Protein AF-A0A8J4QSV9-F1 (afdb_monomer)

Foldseek 3Di:
DCDPPDPVPDDDDADQDCPPAAAFPDFAAADPVRWTWTWHADPDPFKIFTWTADRVVRYTGGPPGIDGPPPDHDDDDDDDCVPVPPPPPDPPPPPPPPPPPPPDDPVVNVVVVVVVVVVVVVVVVVVVVVVVVVVVVCVVPVVVVVVVVVVVVVVVVVVVVVVVVVVVVVVVVVVVVVVVVVVVVVVVVVVVVVVVVVVVVVVVVVVVVVCVVVVVVVVVCVVVVVVVVVVVVVVVVVVVVVVVVVVVVPPDDDDDDDDDDD

Radius of gyration: 66.24 Å; Cα contacts (8 Å, |Δi|>4): 131; chains: 1; bounding box: 115×75×194 Å

Solvent-accessible surface area (backbone atoms only — not comparable to full-atom values): 15691 Å² total; per-residue (Å²): 96,80,45,90,94,45,72,90,39,58,59,91,86,80,72,85,67,51,78,63,68,62,48,46,76,44,84,64,48,78,44,96,88,72,31,33,35,29,36,24,54,42,100,60,92,68,37,24,30,43,25,42,33,33,74,87,76,58,44,67,42,79,71,87,47,72,48,48,73,86,66,82,80,76,77,88,88,71,88,72,67,87,73,68,82,59,78,80,70,72,81,68,76,79,70,79,76,70,84,72,79,81,82,78,69,58,74,66,56,54,50,52,52,52,51,53,49,50,54,54,52,50,53,50,51,53,51,51,52,51,50,53,50,51,50,52,55,47,52,70,51,48,54,60,50,53,52,50,51,53,52,52,52,52,52,50,51,55,52,50,52,51,50,51,53,53,49,52,52,52,51,53,51,50,54,52,50,54,50,50,52,52,51,50,55,53,48,55,53,49,50,54,50,47,55,52,50,53,54,52,51,50,53,49,52,53,50,49,62,63,43,46,65,54,51,53,51,53,59,66,45,48,65,55,54,52,52,50,50,52,49,49,52,52,50,51,51,49,54,51,50,55,54,48,52,64,50,65,77,68,73,82,76,88,82,87,88,89,87,90,87,136

Mean predicted aligned error: 22.3 Å

Organism: NCBI:txid60419

Secondary structure (DSSP, 8-state):
--STT-GGG--------SSTTS-EEEEEEE-TTSPEEEEEE-SSTTEEEEEEEETTTTEEEEEEEEEETT----------GGGS-S--------------------HHHHHHHHHHHHHHHHHHHHHHHHHHHHHHHHHHHHHHHHHHHHHHHHHHHHHHHHHHHHHHHHHHHHHHHHHHHHHHHHHHHHHHHHHHHHHHHHHHHHHHHHHHHHHHHHHHHHHHHHHHHHHHHHHHHHHHHHHHHHHHTS------------

pLDDT: mean 75.82, std 15.99, range [36.0, 94.88]

Sequence (262 aa):
MKEYGVVDSWTKQFTVDLNRGGEIIRVLGLQKNGNILVEALLSGPSRCELSSYDPKSEQVKNLGICGSLYDFRVDNYMENLGLLDKPNETVSERRVSRKRKCRLTSDKEICQLQEAKHLLQEAKHLLQELQLTILHQQEAILLPLQEAILHTGRALQLQEAYLYELETILQQQTEKIATLISQVVIMETAESKLVFLTQRLKGQAEVETMLQPQTEKMTSLKPQLEKMDTTKSKLVSLIQQFRGQAGEVFSGVRDQSSTQVQ

Structure (mmCIF, N/CA/C/O backbone):
data_AF-A0A8J4QSV9-F1
#
_entry.id   AF-A0A8J4QSV9-F1
#
loop_
_atom_site.group_PDB
_atom_site.id
_atom_site.type_symbol
_atom_site.label_atom_id
_atom_site.label_alt_id
_atom_site.label_comp_id
_atom_site.label_asym_id
_atom_site.label_entity_id
_atom_site.label_seq_id
_atom_site.pdbx_PDB_ins_code
_atom_site.Cartn_x
_atom_site.Cartn_y
_atom_site.Cartn_z
_atom_site.occupancy
_atom_site.B_iso_or_equiv
_atom_site.auth_seq_id
_atom_site.auth_comp_id
_atom_site.auth_asym_id
_atom_site.auth_atom_id
_atom_site.pdbx_PDB_model_num
ATOM 1 N N . MET A 1 1 ? -39.490 -0.620 8.657 1.00 79.38 1 MET A N 1
ATOM 2 C CA . MET A 1 1 ? -40.676 -1.489 8.557 1.00 79.38 1 MET A CA 1
ATOM 3 C C . MET A 1 1 ? -41.903 -0.638 8.822 1.00 79.38 1 MET A C 1
ATOM 5 O O . MET A 1 1 ? -41.937 0.006 9.864 1.00 79.38 1 MET A O 1
ATOM 9 N N . LYS A 1 2 ? -42.839 -0.561 7.873 1.00 81.19 2 LYS A N 1
ATOM 10 C CA . LYS A 1 2 ? -44.122 0.134 8.083 1.00 81.19 2 LYS A CA 1
ATOM 11 C C . LYS A 1 2 ? -45.198 -0.802 8.635 1.00 81.19 2 LYS A C 1
ATOM 13 O O . LYS A 1 2 ? -46.041 -0.349 9.396 1.00 81.19 2 LYS A O 1
ATOM 18 N N . GLU A 1 3 ? -45.124 -2.089 8.300 1.00 86.25 3 GLU A N 1
ATOM 19 C CA . GLU A 1 3 ? -46.040 -3.124 8.774 1.00 86.25 3 GLU A CA 1
ATOM 20 C C . GLU A 1 3 ? -45.254 -4.322 9.309 1.00 86.25 3 GLU A C 1
ATOM 22 O O . GLU A 1 3 ? -44.307 -4.797 8.677 1.00 86.25 3 GLU A O 1
ATOM 27 N N . TYR A 1 4 ? -45.627 -4.795 10.498 1.00 80.81 4 TYR A N 1
ATOM 28 C CA . TYR A 1 4 ? -44.943 -5.912 11.139 1.00 80.81 4 TYR A CA 1
ATOM 29 C C . TYR A 1 4 ? -45.148 -7.220 10.355 1.00 80.81 4 TYR A C 1
ATOM 31 O O . TYR A 1 4 ? -46.242 -7.508 9.894 1.00 80.81 4 TYR A O 1
ATOM 39 N N . GLY A 1 5 ? -44.090 -8.011 10.175 1.00 84.06 5 GLY A N 1
ATOM 40 C CA . GLY A 1 5 ? -44.078 -9.252 9.390 1.00 84.06 5 GLY A CA 1
ATOM 41 C C . GLY A 1 5 ? -44.046 -9.119 7.857 1.00 84.06 5 GLY A C 1
ATOM 42 O O . GLY A 1 5 ? -43.718 -10.100 7.198 1.00 84.06 5 GLY A O 1
ATOM 43 N N . VAL A 1 6 ? -44.320 -7.947 7.268 1.00 90.50 6 VAL A N 1
ATOM 44 C CA . VAL A 1 6 ? -44.425 -7.801 5.800 1.00 90.50 6 VAL A CA 1
ATOM 45 C C . VAL A 1 6 ? -43.124 -7.266 5.202 1.00 90.50 6 VAL A C 1
ATOM 47 O O . VAL A 1 6 ? -42.790 -6.096 5.407 1.00 90.50 6 VAL A O 1
ATOM 50 N N . VAL A 1 7 ? -42.397 -8.108 4.457 1.00 87.62 7 VAL A N 1
ATOM 51 C CA . VAL A 1 7 ? -41.086 -7.789 3.845 1.00 87.62 7 VAL A CA 1
ATOM 52 C C . VAL A 1 7 ? -41.171 -6.582 2.908 1.00 87.62 7 VAL A C 1
ATOM 54 O O . VAL A 1 7 ? -40.343 -5.679 2.995 1.00 87.62 7 VAL A O 1
ATOM 57 N N . ASP A 1 8 ? -42.224 -6.494 2.098 1.00 92.75 8 ASP A N 1
ATOM 58 C CA . ASP A 1 8 ? -42.413 -5.398 1.136 1.00 92.75 8 ASP A CA 1
ATOM 59 C C . ASP A 1 8 ? -42.617 -4.027 1.809 1.00 92.75 8 ASP A C 1
ATOM 61 O O . ASP A 1 8 ? -42.452 -2.978 1.189 1.00 92.75 8 ASP A O 1
ATOM 65 N N . SER A 1 9 ? -42.928 -4.007 3.110 1.00 89.94 9 SER A N 1
ATOM 66 C CA . SER A 1 9 ? -43.069 -2.774 3.894 1.00 89.94 9 SER A CA 1
ATOM 67 C C . SER A 1 9 ? -41.730 -2.229 4.426 1.00 89.94 9 SER A C 1
ATOM 69 O O . SER A 1 9 ? -41.693 -1.230 5.164 1.00 89.94 9 SER A O 1
ATOM 71 N N . TRP A 1 10 ? -40.612 -2.902 4.137 1.00 90.81 10 TRP A N 1
ATOM 72 C CA . TRP A 1 10 ? -39.298 -2.544 4.657 1.00 90.81 10 TRP A CA 1
ATOM 73 C C . TRP A 1 10 ? -38.669 -1.459 3.790 1.00 90.81 10 TRP A C 1
ATOM 75 O O . TRP A 1 10 ? -38.231 -1.687 2.671 1.00 90.81 10 TRP A O 1
ATOM 85 N N . THR A 1 11 ? -38.584 -0.253 4.342 1.00 88.44 11 THR A N 1
ATOM 86 C CA . THR A 1 11 ? -37.916 0.880 3.701 1.00 88.44 11 THR A CA 1
ATOM 87 C C . THR A 1 11 ? -36.681 1.279 4.497 1.00 88.44 11 THR A C 1
ATOM 89 O O . THR A 1 11 ? -36.750 1.405 5.725 1.00 88.44 11 THR A O 1
ATOM 92 N N . LYS A 1 12 ? -35.564 1.525 3.805 1.00 87.31 12 LYS A N 1
ATOM 93 C CA . LYS A 1 12 ? -34.360 2.124 4.397 1.00 87.31 12 LYS A CA 1
ATOM 94 C C . LYS A 1 12 ? -34.702 3.518 4.943 1.00 87.31 12 LYS A C 1
ATOM 96 O O . LYS A 1 12 ? -35.293 4.316 4.226 1.00 87.31 12 LYS A O 1
ATOM 101 N N . GLN A 1 13 ? -34.350 3.791 6.201 1.00 81.19 13 GLN A N 1
ATOM 102 C CA . GLN A 1 13 ? -34.612 5.085 6.856 1.00 81.19 13 GLN A CA 1
ATOM 103 C C . GLN A 1 13 ? -33.368 5.979 6.886 1.00 81.19 13 GLN A C 1
ATOM 105 O O . GLN A 1 13 ? -33.444 7.154 6.552 1.00 81.19 13 GLN A O 1
ATOM 110 N N . PHE A 1 14 ? -32.213 5.424 7.253 1.00 80.69 14 PHE A N 1
ATOM 111 C CA . PHE A 1 14 ? -30.962 6.170 7.385 1.00 80.69 14 PHE A CA 1
ATOM 112 C C . PHE A 1 14 ? -29.752 5.273 7.102 1.00 80.69 14 PHE A C 1
ATOM 114 O O . PHE A 1 14 ? -29.858 4.044 7.077 1.00 80.69 14 PHE A O 1
ATOM 121 N N . THR A 1 15 ? -28.607 5.910 6.866 1.00 83.88 15 THR A N 1
ATOM 122 C CA . THR A 1 15 ? -27.282 5.279 6.843 1.00 83.88 15 THR A CA 1
ATOM 123 C C . THR A 1 15 ? -26.514 5.842 8.031 1.00 83.88 15 THR A C 1
ATOM 125 O O . THR A 1 15 ? -26.570 7.045 8.254 1.00 83.88 15 THR A O 1
ATOM 128 N N . VAL A 1 16 ? -25.838 4.989 8.795 1.00 79.44 16 VAL A N 1
ATOM 129 C CA . VAL A 1 16 ? -25.001 5.421 9.921 1.00 79.44 16 VAL A CA 1
ATOM 130 C C . VAL A 1 16 ? -23.555 5.392 9.456 1.00 79.44 16 VAL A C 1
ATOM 132 O O . VAL A 1 16 ? -23.076 4.331 9.056 1.00 79.44 16 VAL A O 1
ATOM 135 N N . ASP A 1 17 ? -22.886 6.540 9.478 1.00 77.81 17 ASP A N 1
ATOM 136 C CA . ASP A 1 17 ? -21.445 6.610 9.244 1.00 77.81 17 ASP A CA 1
ATOM 137 C C . ASP A 1 17 ? -20.716 6.365 10.569 1.00 77.81 17 ASP A C 1
ATOM 139 O O . ASP A 1 17 ? -20.872 7.126 11.520 1.00 77.81 17 ASP A O 1
ATOM 143 N N . LEU A 1 18 ? -19.958 5.272 10.640 1.00 76.62 18 LEU A N 1
ATOM 144 C CA . LEU A 1 18 ? -19.219 4.880 11.842 1.00 76.62 18 LEU A CA 1
ATOM 145 C C . LEU A 1 18 ? -17.850 5.572 11.943 1.00 76.62 18 LEU A C 1
ATOM 147 O O . LEU A 1 18 ? -17.258 5.613 13.017 1.00 76.62 18 LEU A O 1
ATOM 151 N N . ASN A 1 19 ? -17.349 6.129 10.836 1.00 72.06 19 ASN A N 1
ATOM 152 C CA . ASN A 1 19 ? -16.022 6.741 10.761 1.00 72.06 19 ASN A CA 1
ATOM 153 C C . ASN A 1 19 ? -16.069 8.259 10.978 1.00 72.06 19 ASN A C 1
ATOM 155 O O . ASN A 1 19 ? -15.063 8.875 11.336 1.00 72.06 19 ASN A O 1
ATOM 159 N N . ARG A 1 20 ? -17.228 8.882 10.749 1.00 60.22 20 ARG A N 1
ATOM 160 C CA . ARG A 1 20 ? -17.424 10.332 10.828 1.00 60.22 20 ARG A CA 1
ATOM 161 C C . ARG A 1 20 ? -18.075 10.704 12.161 1.00 60.22 20 ARG A C 1
ATOM 163 O O . ARG A 1 20 ? -19.171 10.253 12.461 1.00 60.22 20 ARG A O 1
ATOM 170 N N . GLY A 1 21 ? -17.393 11.532 12.958 1.00 56.88 21 GLY A N 1
ATOM 171 C CA . GLY A 1 21 ? -17.887 11.987 14.270 1.00 56.88 21 GLY A CA 1
ATOM 172 C C . GLY A 1 21 ? -17.088 11.511 15.487 1.00 56.88 21 GLY A C 1
ATOM 173 O O . GLY A 1 21 ? -17.522 11.763 16.605 1.00 56.88 21 GLY A O 1
ATOM 174 N N . GLY A 1 22 ? -15.926 10.882 15.281 1.00 61.28 22 GLY A N 1
ATOM 175 C CA . GLY A 1 22 ? -15.051 10.441 16.369 1.00 61.28 22 GLY A CA 1
ATOM 176 C C . GLY A 1 22 ? -15.493 9.098 16.939 1.00 61.28 22 GLY A C 1
ATOM 177 O O . GLY A 1 22 ? -16.224 9.036 17.918 1.00 61.28 22 GLY A O 1
ATOM 178 N N . GLU A 1 23 ? -15.022 8.028 16.294 1.00 76.44 23 GLU A N 1
ATOM 179 C CA . GLU A 1 23 ? -14.841 6.712 16.916 1.00 76.44 23 GLU A CA 1
ATOM 180 C C . GLU A 1 23 ? -16.130 6.043 17.439 1.00 76.44 23 GLU A C 1
ATOM 182 O O . GLU A 1 23 ? -16.154 5.501 18.543 1.00 76.44 23 GLU A O 1
ATOM 187 N N . ILE A 1 24 ? -17.207 6.029 16.638 1.00 86.44 24 ILE A N 1
ATOM 188 C CA . ILE A 1 24 ? -18.375 5.180 16.930 1.00 86.44 24 ILE A CA 1
ATOM 189 C C . ILE A 1 24 ? -17.958 3.711 16.791 1.00 86.44 24 ILE A C 1
ATOM 191 O O . ILE A 1 24 ? -17.688 3.221 15.697 1.00 86.44 24 ILE A O 1
ATOM 195 N N . ILE A 1 25 ? -17.954 2.991 17.908 1.00 87.19 25 ILE A N 1
ATOM 196 C CA . ILE A 1 25 ? -17.563 1.582 17.999 1.00 87.19 25 ILE A CA 1
ATOM 197 C C . ILE A 1 25 ? -18.732 0.681 17.595 1.00 87.19 25 ILE A C 1
ATOM 199 O O . ILE A 1 25 ? -18.554 -0.312 16.887 1.00 87.19 25 ILE A O 1
ATOM 203 N N . ARG A 1 26 ? -19.946 1.002 18.067 1.00 87.44 26 ARG A N 1
ATOM 204 C CA . ARG A 1 26 ? -21.110 0.119 17.924 1.00 87.44 26 ARG A CA 1
ATOM 205 C C . ARG A 1 26 ? -22.443 0.860 18.011 1.00 87.44 26 ARG A C 1
ATOM 207 O O . ARG A 1 26 ? -22.611 1.791 18.791 1.00 87.44 26 ARG A O 1
ATOM 214 N N . VAL A 1 27 ? -23.434 0.363 17.264 1.00 89.56 27 VAL A N 1
ATOM 215 C CA . VAL A 1 27 ? -24.851 0.737 17.405 1.00 89.56 27 VAL A CA 1
ATOM 216 C C . VAL A 1 27 ? -25.533 -0.160 18.439 1.00 89.56 27 VAL A C 1
ATOM 218 O O . VAL A 1 27 ? -25.478 -1.387 18.340 1.00 89.56 27 VAL A O 1
ATOM 221 N N . LEU A 1 28 ? -26.197 0.452 19.418 1.00 89.81 28 LEU A N 1
ATOM 222 C CA . LEU A 1 28 ? -26.865 -0.242 20.523 1.00 89.81 28 LEU A CA 1
ATOM 223 C C . LEU A 1 28 ? -28.382 -0.315 20.347 1.00 89.81 28 LEU A C 1
ATOM 225 O O . LEU A 1 28 ? -29.000 -1.292 20.759 1.00 89.81 28 LEU A O 1
ATOM 229 N N . GLY A 1 29 ? -28.994 0.696 19.729 1.00 88.75 29 GLY A N 1
ATOM 230 C CA . GLY A 1 29 ? -30.437 0.705 19.515 1.00 88.75 29 GLY A CA 1
ATOM 231 C C . GLY A 1 29 ? -30.967 2.018 18.960 1.00 88.75 29 GLY A C 1
ATOM 232 O O . GLY A 1 29 ? -30.221 2.968 18.730 1.00 88.75 29 GLY A O 1
ATOM 233 N N . LEU A 1 30 ? -32.281 2.067 18.751 1.00 86.94 30 LEU A N 1
ATOM 234 C CA . LEU A 1 30 ? -32.993 3.257 18.296 1.00 86.94 30 LEU A CA 1
ATOM 235 C C . LEU A 1 30 ? -33.761 3.877 19.466 1.00 86.94 30 LEU A C 1
ATOM 237 O O . LEU A 1 30 ? -34.501 3.193 20.171 1.00 86.94 30 LEU A O 1
ATOM 241 N N . GLN A 1 31 ? -33.607 5.181 19.661 1.00 86.94 31 GLN A N 1
ATOM 242 C CA . GLN A 1 31 ? -34.338 5.937 20.670 1.00 86.94 31 GLN A CA 1
ATOM 243 C C . GLN A 1 31 ? -35.706 6.390 20.139 1.00 86.94 31 GLN A C 1
ATOM 245 O O . GLN A 1 31 ? -35.925 6.519 18.934 1.00 86.94 31 GLN A O 1
ATOM 250 N N . LYS A 1 32 ? -36.635 6.714 21.049 1.00 83.94 32 LYS A N 1
ATOM 251 C CA . LYS A 1 32 ? -37.997 7.173 20.701 1.00 83.94 32 LYS A CA 1
ATOM 252 C C . LYS A 1 32 ? -38.026 8.452 19.853 1.00 83.94 32 LYS A C 1
ATOM 254 O O . LYS A 1 32 ? -38.977 8.665 19.112 1.00 83.94 32 LYS A O 1
ATOM 259 N N . ASN A 1 33 ? -37.004 9.299 19.964 1.00 86.75 33 ASN A N 1
ATOM 260 C CA . ASN A 1 33 ? -36.859 10.530 19.180 1.00 86.75 33 ASN A CA 1
ATOM 261 C C . ASN A 1 33 ? -36.296 10.291 17.763 1.00 86.75 33 ASN A C 1
ATOM 263 O O . ASN A 1 33 ? -36.135 11.248 17.013 1.00 86.75 33 ASN A O 1
ATOM 267 N N . GLY A 1 34 ? -36.001 9.040 17.395 1.00 86.06 34 GLY A N 1
ATOM 268 C CA . GLY A 1 34 ? -35.403 8.680 16.109 1.00 86.06 34 GLY A CA 1
ATOM 269 C C . GLY A 1 34 ? -33.876 8.776 16.071 1.00 86.06 34 GLY A C 1
ATOM 270 O O . GLY A 1 34 ? -33.286 8.393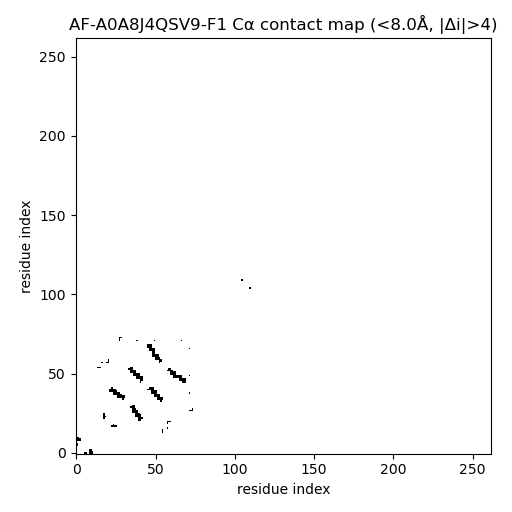 15.063 1.00 86.06 34 GLY A O 1
ATOM 271 N N . ASN A 1 35 ? -33.234 9.230 17.153 1.00 91.25 35 ASN A N 1
ATOM 272 C CA . ASN A 1 35 ? -31.780 9.192 17.279 1.00 91.25 35 ASN A CA 1
ATOM 273 C C . ASN A 1 35 ? -31.305 7.769 17.554 1.00 91.25 35 ASN A C 1
ATOM 275 O O . ASN A 1 35 ? -32.019 6.937 18.118 1.00 91.25 35 ASN A O 1
ATOM 279 N N . ILE A 1 36 ? -30.058 7.506 17.205 1.00 91.19 36 ILE A N 1
ATOM 280 C CA . ILE A 1 36 ? -29.434 6.202 17.362 1.00 91.19 36 ILE A CA 1
ATOM 281 C C . ILE A 1 36 ? -28.580 6.238 18.619 1.00 91.19 36 ILE A C 1
ATOM 283 O O . ILE A 1 36 ? -27.805 7.165 18.838 1.00 91.19 36 ILE A O 1
ATOM 287 N N . LEU A 1 37 ? -28.757 5.248 19.482 1.00 92.19 37 LEU A N 1
ATOM 288 C CA . LEU A 1 37 ? -27.919 5.062 20.653 1.00 92.19 37 LEU A CA 1
ATOM 289 C C . LEU A 1 37 ? -26.660 4.308 20.228 1.00 92.19 37 LEU A C 1
ATOM 291 O O . LEU A 1 37 ? -26.755 3.219 19.653 1.00 92.19 37 LEU A O 1
ATOM 295 N N . VAL A 1 38 ? -25.501 4.899 20.488 1.00 91.06 38 VAL A N 1
ATOM 296 C CA . VAL A 1 38 ? -24.203 4.390 20.052 1.00 91.06 38 VAL A CA 1
ATOM 297 C C . VAL A 1 38 ? -23.204 4.378 21.197 1.00 91.06 38 VAL A C 1
ATOM 299 O O . VAL A 1 38 ? -23.314 5.136 22.158 1.00 91.06 38 VAL A O 1
ATOM 302 N N . GLU A 1 39 ? -22.225 3.503 21.069 1.00 91.56 39 GLU A N 1
ATOM 303 C CA . GLU A 1 39 ? -21.018 3.485 21.879 1.00 91.56 39 GLU A CA 1
ATOM 304 C C . GLU A 1 39 ? -19.916 4.200 21.095 1.00 91.56 39 GLU A C 1
ATOM 306 O O . GLU A 1 39 ? -19.638 3.817 19.956 1.00 91.56 39 GLU A O 1
ATOM 311 N N . ALA A 1 40 ? -19.327 5.244 21.675 1.00 88.94 40 ALA A N 1
ATOM 312 C CA . ALA A 1 40 ? -18.262 6.038 21.065 1.00 88.94 40 ALA A CA 1
ATOM 313 C C . ALA A 1 40 ? -17.001 6.002 21.936 1.00 88.94 40 ALA A C 1
ATOM 315 O O . ALA A 1 40 ? -17.099 5.921 23.161 1.00 88.94 40 ALA A O 1
ATOM 316 N N . LEU A 1 41 ? -15.819 6.024 21.327 1.00 86.06 41 LEU A N 1
ATOM 317 C CA . LEU A 1 41 ? -14.553 6.025 22.057 1.00 86.06 41 LEU A CA 1
ATOM 318 C C . LEU A 1 41 ? -14.312 7.408 22.690 1.00 86.06 41 LEU A C 1
ATOM 320 O O . LEU A 1 41 ? -14.594 8.446 22.095 1.00 86.06 41 LEU A O 1
ATOM 324 N N . LEU A 1 42 ? -13.788 7.416 23.915 1.00 79.06 42 LEU A N 1
ATOM 325 C CA . LEU A 1 42 ? -13.174 8.605 24.507 1.00 79.06 42 LEU A CA 1
ATOM 326 C C . LEU A 1 42 ? -11.681 8.606 24.195 1.00 79.06 42 LEU A C 1
ATOM 328 O O . LEU A 1 42 ? -11.068 7.544 24.160 1.00 79.06 42 LEU A O 1
ATOM 332 N N . SER A 1 43 ? -11.063 9.790 24.145 1.00 70.00 43 SER A N 1
ATOM 333 C CA . SER A 1 43 ? -9.605 9.939 24.073 1.00 70.00 43 SER A CA 1
ATOM 334 C C . SER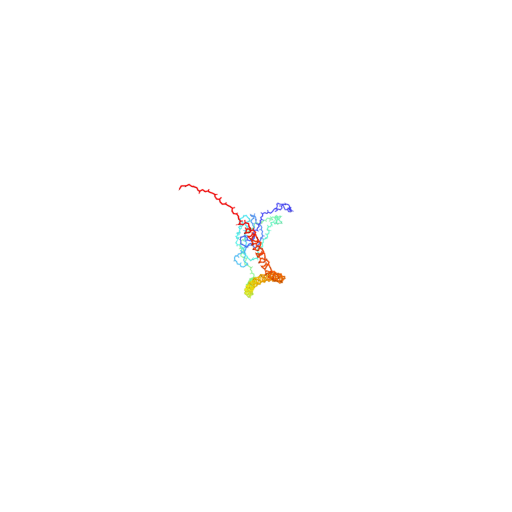 A 1 43 ? -8.886 9.066 25.118 1.00 70.00 43 SER A C 1
ATOM 336 O O . SER A 1 43 ? -8.835 9.405 26.303 1.00 70.00 43 SER A O 1
ATOM 338 N N . GLY A 1 44 ? -8.327 7.937 24.671 1.00 64.81 44 GLY A N 1
ATOM 339 C CA . GLY A 1 44 ? -7.579 6.982 25.489 1.00 64.81 44 GLY A CA 1
ATOM 340 C C . GLY A 1 44 ? -7.914 5.513 25.181 1.00 64.81 44 GLY A C 1
ATOM 341 O O . GLY A 1 44 ? -8.999 5.202 24.694 1.00 64.81 44 GLY A O 1
ATOM 342 N N . PRO A 1 45 ? -6.998 4.573 25.470 1.00 60.03 45 PRO A N 1
ATOM 343 C CA . PRO A 1 45 ? -7.244 3.158 25.229 1.00 60.03 45 PRO A CA 1
ATOM 344 C C . PRO A 1 45 ? -8.359 2.643 26.153 1.00 60.03 45 PRO A C 1
ATOM 346 O O . PRO A 1 45 ? -8.323 2.838 27.369 1.00 60.03 45 PRO A O 1
ATOM 349 N N . SER A 1 46 ? -9.345 1.966 25.562 1.00 69.75 46 SER A N 1
ATOM 350 C CA . SER A 1 46 ? -10.378 1.181 26.259 1.00 69.75 46 SER A CA 1
ATOM 351 C C . SER A 1 46 ? -11.441 1.955 27.048 1.00 69.75 46 SER A C 1
ATOM 353 O O . SER A 1 46 ? -12.163 1.346 27.843 1.00 69.75 46 SER A O 1
ATOM 355 N N . ARG A 1 47 ? -11.575 3.270 26.841 1.00 81.25 47 ARG A N 1
ATOM 356 C CA . ARG A 1 47 ? -12.669 4.065 27.421 1.00 81.25 47 ARG A CA 1
ATOM 357 C C . ARG A 1 47 ? -13.696 4.406 26.359 1.00 81.25 47 ARG A C 1
ATOM 359 O O . ARG A 1 47 ? -13.342 4.910 25.301 1.00 81.25 47 ARG A O 1
ATOM 366 N N . CYS A 1 48 ? -14.962 4.187 26.674 1.00 88.62 48 CYS A N 1
ATOM 367 C CA . CYS A 1 48 ? -16.068 4.552 25.804 1.00 88.62 48 CYS A CA 1
ATOM 368 C C . CYS A 1 48 ? -17.159 5.292 26.571 1.00 88.62 48 CYS A C 1
ATOM 370 O O . CYS A 1 48 ? -17.299 5.173 27.792 1.00 88.62 48 CYS A O 1
ATOM 372 N N . GLU A 1 49 ? -17.956 6.041 25.829 1.00 91.19 49 GLU A N 1
ATOM 373 C CA . GLU A 1 49 ? -19.158 6.709 26.294 1.00 91.19 49 GLU A CA 1
ATOM 374 C C . GLU A 1 49 ? -20.384 6.223 25.542 1.00 91.19 49 GLU A C 1
ATOM 376 O O . GLU A 1 49 ? -20.339 5.848 24.367 1.00 91.19 49 GLU A O 1
ATOM 381 N N . LEU A 1 50 ? -21.508 6.289 26.243 1.00 91.56 50 LEU A N 1
ATOM 382 C CA . LEU A 1 50 ? -22.813 6.186 25.636 1.00 91.56 50 LEU A CA 1
ATOM 383 C C . LEU A 1 50 ? -23.186 7.536 25.025 1.00 91.56 50 LEU A C 1
ATOM 385 O O . LEU A 1 50 ? -23.330 8.539 25.733 1.00 91.56 50 LEU A O 1
ATOM 389 N N . SER A 1 51 ? -23.413 7.532 23.718 1.00 90.75 51 SER A N 1
ATOM 390 C CA . SER A 1 51 ? -23.697 8.733 22.944 1.00 90.75 51 SER A CA 1
ATOM 391 C C . SER A 1 51 ? -24.954 8.579 22.096 1.00 90.75 51 SER A C 1
ATOM 393 O O . SER A 1 51 ? -25.373 7.489 21.710 1.00 90.75 51 SER A O 1
ATOM 395 N N . SER A 1 52 ? -25.601 9.707 21.825 1.00 91.50 52 SER A N 1
ATOM 396 C CA . SER A 1 52 ? -26.737 9.812 20.918 1.00 91.50 52 SER A CA 1
ATOM 397 C C . SER A 1 52 ? -26.253 10.352 19.579 1.00 91.50 52 SER A C 1
ATOM 399 O O . SER A 1 52 ? -25.812 11.495 19.508 1.00 91.50 52 SER A O 1
ATOM 401 N N . TYR A 1 53 ? -26.403 9.561 18.523 1.00 90.88 53 TYR A N 1
ATOM 402 C CA . TYR A 1 53 ? -26.133 9.951 17.144 1.00 90.88 53 TYR A CA 1
ATOM 403 C C . TYR A 1 53 ? -27.420 10.411 16.456 1.00 90.88 53 TYR A C 1
ATOM 405 O O . TYR A 1 53 ? -28.417 9.683 16.430 1.00 90.88 53 TYR A O 1
ATOM 413 N N . ASP A 1 54 ? -27.410 11.622 15.906 1.00 90.25 54 ASP A N 1
ATOM 414 C CA . ASP A 1 54 ? -28.492 12.118 15.055 1.00 90.25 54 ASP A CA 1
ATOM 415 C C . ASP A 1 54 ? -28.167 11.829 13.578 1.00 90.25 54 ASP A C 1
ATOM 417 O O . ASP A 1 54 ? -27.273 12.465 13.019 1.00 90.25 54 ASP A O 1
ATOM 421 N N . PRO A 1 55 ? -28.904 10.924 12.906 1.00 86.00 55 PRO A N 1
ATOM 422 C CA . PRO A 1 55 ? -28.636 10.573 11.513 1.00 86.00 55 PRO A CA 1
ATOM 423 C C . PRO A 1 55 ? -28.938 11.698 10.512 1.00 86.00 55 PRO A C 1
ATOM 425 O O . PRO A 1 55 ? -28.566 11.573 9.349 1.00 86.00 55 PRO A O 1
ATOM 428 N N . LYS A 1 56 ? -29.638 12.772 10.909 1.00 86.69 56 LYS A N 1
ATOM 429 C CA . LYS A 1 56 ? -29.922 13.917 10.025 1.00 86.69 56 LYS A CA 1
ATOM 430 C C . LYS A 1 56 ? -28.819 14.966 10.056 1.00 86.69 56 LYS A C 1
ATOM 432 O O . LYS A 1 56 ? -28.533 15.566 9.026 1.00 86.69 56 LYS A O 1
ATOM 437 N N . SER A 1 57 ? -28.258 15.226 11.236 1.00 87.38 57 SER A N 1
ATOM 438 C CA . SER A 1 57 ? -27.194 16.220 11.427 1.00 87.38 57 SER A CA 1
ATOM 439 C C . SER A 1 57 ? -25.793 15.611 11.502 1.00 87.38 57 SER A C 1
ATOM 441 O O . SER A 1 57 ? -24.814 16.356 11.514 1.00 87.38 57 SER A O 1
ATOM 443 N N . GLU A 1 58 ? -25.701 14.278 11.557 1.00 86.25 58 GLU A N 1
ATOM 444 C CA . GLU A 1 58 ? -24.470 13.499 11.745 1.00 86.25 58 GLU A CA 1
ATOM 445 C C . GLU A 1 58 ? -23.707 13.865 13.030 1.00 86.25 58 GLU A C 1
ATOM 447 O O . GLU A 1 58 ? -22.507 13.630 13.148 1.00 86.25 58 GLU A O 1
ATOM 452 N N . GLN A 1 59 ? -24.398 14.454 14.009 1.00 87.06 59 GLN A N 1
ATOM 453 C CA . GLN A 1 59 ? -23.801 14.867 15.274 1.00 87.06 59 GLN A CA 1
ATOM 454 C C . GLN A 1 59 ? -23.844 13.735 16.296 1.00 87.06 59 GLN A C 1
ATOM 456 O O . GLN A 1 59 ? -24.877 13.087 16.491 1.00 87.06 59 GLN A O 1
ATOM 461 N N . VAL A 1 60 ? -22.729 13.560 17.002 1.00 87.69 60 VAL A N 1
ATOM 462 C CA . VAL A 1 60 ? -22.614 12.674 18.162 1.00 87.69 60 VAL A CA 1
ATOM 463 C C . VAL A 1 60 ? -22.690 13.528 19.422 1.00 87.69 60 VAL A C 1
ATOM 465 O O . VAL A 1 60 ? -21.918 14.468 19.600 1.00 87.69 60 VAL A O 1
ATOM 468 N N . LYS A 1 61 ? -23.640 13.214 20.304 1.00 89.50 61 LYS A N 1
ATOM 469 C CA . LYS A 1 61 ? -23.818 13.898 21.587 1.00 89.50 61 LYS A CA 1
ATOM 470 C C . LYS A 1 61 ? -23.625 12.930 22.749 1.00 89.50 61 LYS A C 1
ATOM 472 O O . LYS A 1 61 ? -24.425 12.010 22.913 1.00 89.50 61 LYS A O 1
ATOM 477 N N . ASN A 1 62 ? -22.639 13.211 23.593 1.00 88.94 62 ASN A N 1
ATOM 478 C CA . ASN A 1 62 ? -22.381 12.490 24.838 1.00 88.94 62 ASN A CA 1
ATOM 479 C C . ASN A 1 62 ? -23.580 12.582 25.811 1.00 88.94 62 ASN A C 1
ATOM 481 O O . ASN A 1 62 ? -24.137 13.666 26.024 1.00 88.94 62 ASN A O 1
ATOM 485 N N . LEU A 1 63 ? -23.988 11.444 26.391 1.00 90.50 63 LEU A N 1
ATOM 486 C CA . LEU A 1 63 ? -25.091 11.339 27.364 1.00 90.50 63 LEU A CA 1
ATOM 487 C C . LEU A 1 63 ? -24.643 11.342 28.840 1.00 90.50 63 LEU A C 1
ATOM 489 O O . LEU A 1 63 ? -25.479 11.281 29.738 1.00 90.50 63 LEU A O 1
ATOM 493 N N . GLY A 1 64 ? -23.343 11.431 29.098 1.00 88.31 64 GLY A N 1
ATOM 494 C CA . GLY A 1 64 ? -22.710 11.502 30.415 1.00 88.31 64 GLY A CA 1
ATOM 495 C C . GLY A 1 64 ? -22.431 10.144 31.058 1.00 88.31 64 GLY A C 1
ATOM 496 O O . GLY A 1 64 ? -22.128 10.094 32.248 1.00 88.31 64 GLY A O 1
ATOM 497 N N . ILE A 1 65 ? -22.557 9.047 30.307 1.00 89.69 65 ILE A N 1
ATOM 498 C CA . ILE A 1 65 ? -22.372 7.685 30.818 1.00 89.69 65 ILE A CA 1
ATOM 499 C C . ILE A 1 65 ? -21.110 7.098 30.193 1.00 89.69 65 ILE A C 1
ATOM 501 O O . ILE A 1 65 ? -21.075 6.857 28.990 1.00 89.69 65 ILE A O 1
ATOM 505 N N . CYS A 1 66 ? -20.094 6.849 31.016 1.00 89.50 66 CYS A N 1
ATOM 506 C CA . CYS A 1 66 ? -18.824 6.261 30.594 1.00 89.50 66 CYS A CA 1
ATOM 507 C C . CYS A 1 66 ? -18.707 4.810 31.072 1.00 89.50 66 CYS A C 1
ATOM 509 O O . CYS A 1 66 ? -19.215 4.461 32.139 1.00 89.50 66 CYS A O 1
ATOM 511 N N . GLY A 1 67 ? -18.002 3.984 30.307 1.00 86.25 67 GLY A N 1
ATOM 512 C CA . GLY A 1 67 ? -17.765 2.575 30.603 1.00 86.25 67 GLY A CA 1
ATOM 513 C C . GLY A 1 67 ? -16.505 2.053 29.919 1.00 86.25 67 GLY A C 1
ATOM 514 O O . GLY A 1 67 ? -15.740 2.822 29.322 1.00 86.25 67 GLY A O 1
ATOM 515 N N . SER A 1 68 ? -16.285 0.746 30.028 1.00 85.25 68 SER A N 1
ATOM 516 C CA . SER A 1 68 ? -15.310 0.042 29.201 1.00 85.25 68 SER A CA 1
ATOM 517 C C . SER A 1 68 ? -15.975 -0.507 27.944 1.00 85.25 68 SER A C 1
ATOM 519 O O . SER A 1 68 ? -17.195 -0.680 27.891 1.00 85.25 68 SER A O 1
ATOM 521 N N . LEU A 1 69 ? -15.147 -0.757 26.928 1.00 82.00 69 LEU A N 1
ATOM 522 C CA . LEU A 1 69 ? -15.596 -1.275 25.638 1.00 82.00 69 LEU A CA 1
ATOM 523 C C . LEU A 1 69 ? -16.522 -2.483 25.827 1.00 82.00 69 LEU A C 1
ATOM 525 O O . LEU A 1 69 ? -16.154 -3.444 26.503 1.00 82.00 69 LEU A O 1
ATOM 529 N N . TYR A 1 70 ? -17.679 -2.451 25.171 1.00 82.62 70 TYR A N 1
ATOM 530 C CA . TYR A 1 70 ? -18.699 -3.501 25.149 1.00 82.62 70 TYR A CA 1
ATOM 531 C C . TYR A 1 70 ? -19.482 -3.725 26.458 1.00 82.62 70 TYR A C 1
ATOM 533 O O . TYR A 1 70 ? -20.279 -4.666 26.526 1.00 82.62 70 TYR A O 1
ATOM 541 N N . ASP A 1 71 ? -19.345 -2.860 27.469 1.00 84.38 71 ASP A N 1
ATOM 542 C CA . ASP A 1 71 ? -20.120 -2.973 28.717 1.00 84.38 71 ASP A CA 1
ATOM 543 C C . ASP A 1 71 ? -21.577 -2.514 28.569 1.00 84.38 71 ASP A C 1
ATOM 545 O O . ASP A 1 71 ? -22.453 -2.911 29.347 1.00 84.38 71 ASP A O 1
ATOM 549 N N . PHE A 1 72 ? -21.873 -1.681 27.568 1.00 87.38 72 PHE A N 1
ATOM 550 C CA . PHE A 1 72 ? -23.214 -1.141 27.385 1.00 87.38 72 PHE A CA 1
ATOM 551 C C . PHE A 1 72 ? -24.183 -2.198 26.846 1.00 87.38 72 PHE A C 1
ATOM 553 O O . PHE A 1 72 ? -24.070 -2.695 25.718 1.00 87.38 72 PHE A O 1
ATOM 560 N N . ARG A 1 73 ? -25.200 -2.502 27.657 1.00 84.38 73 ARG A N 1
ATOM 561 C CA . ARG A 1 73 ? -26.330 -3.358 27.292 1.00 84.38 73 ARG A CA 1
ATOM 562 C C . ARG A 1 73 ? -27.599 -2.528 27.227 1.00 84.38 73 ARG A C 1
ATOM 564 O O . ARG A 1 73 ? -27.897 -1.763 28.141 1.00 84.38 73 ARG A O 1
ATOM 571 N N . VAL A 1 74 ? -28.326 -2.681 26.129 1.00 83.12 74 VAL A N 1
ATOM 572 C CA . VAL A 1 74 ? -29.597 -2.003 25.890 1.00 83.12 74 VAL A CA 1
ATOM 573 C C . VAL A 1 74 ? -30.634 -3.078 25.649 1.00 83.12 74 VAL A C 1
ATOM 575 O O . VAL A 1 74 ? -30.549 -3.814 24.668 1.00 83.12 74 VAL A O 1
ATOM 578 N N . ASP A 1 75 ? -31.597 -3.151 26.557 1.00 79.81 75 ASP A N 1
ATOM 579 C CA . ASP A 1 75 ? -32.733 -4.052 26.454 1.00 79.81 75 ASP A CA 1
ATOM 580 C C . ASP A 1 75 ? -33.987 -3.258 26.095 1.00 79.81 75 ASP A C 1
ATOM 582 O O . ASP A 1 75 ? -34.213 -2.139 26.569 1.00 79.81 75 ASP A O 1
ATOM 586 N N . ASN A 1 76 ? -34.831 -3.854 25.258 1.00 72.88 76 ASN A N 1
ATOM 587 C CA . ASN A 1 76 ? -36.130 -3.283 24.943 1.00 72.88 76 ASN A CA 1
ATOM 588 C C . ASN A 1 76 ? -37.067 -3.522 26.130 1.00 72.88 76 ASN A C 1
ATOM 590 O O . ASN A 1 76 ? -37.535 -4.638 26.348 1.00 72.88 76 ASN A O 1
ATOM 594 N N . TYR A 1 77 ? -37.360 -2.469 26.892 1.00 67.81 77 TYR A N 1
ATOM 595 C CA . TYR A 1 77 ? -38.409 -2.527 27.901 1.00 67.81 77 TYR A CA 1
ATOM 596 C C . TYR A 1 77 ? -39.781 -2.508 27.218 1.00 67.81 77 TYR A C 1
ATOM 598 O O . TYR A 1 77 ? -40.187 -1.495 26.644 1.00 67.81 77 TYR A O 1
ATOM 606 N N . MET A 1 78 ? -40.489 -3.633 27.284 1.00 63.44 78 MET A N 1
ATOM 607 C CA . MET A 1 78 ? -41.891 -3.750 26.895 1.00 63.44 78 MET A CA 1
ATOM 608 C C . MET A 1 78 ? -42.702 -4.057 28.152 1.00 63.44 78 MET A C 1
ATOM 610 O O . MET A 1 78 ? -42.443 -5.050 28.833 1.00 63.44 78 MET A O 1
ATOM 614 N N . GLU A 1 79 ? -43.666 -3.198 28.482 1.00 59.81 79 GLU A N 1
ATOM 615 C CA . GLU A 1 79 ? -44.598 -3.460 29.579 1.00 59.81 79 GLU A CA 1
ATOM 616 C C . GLU A 1 79 ? -45.433 -4.701 29.240 1.00 59.81 79 GLU A C 1
ATOM 618 O O . GLU A 1 79 ? -46.293 -4.674 28.362 1.00 59.81 79 GLU A O 1
ATOM 623 N N . ASN A 1 80 ? -45.179 -5.810 29.933 1.00 60.75 80 ASN A N 1
ATOM 624 C CA . ASN A 1 80 ? -46.079 -6.955 29.909 1.00 60.75 80 ASN A CA 1
ATOM 625 C C . ASN A 1 80 ? -47.269 -6.647 30.828 1.00 60.75 80 ASN A C 1
ATOM 627 O O . ASN A 1 80 ? -47.140 -6.673 32.051 1.00 60.75 80 ASN A O 1
ATOM 631 N N . LEU A 1 81 ? -48.441 -6.401 30.237 1.00 59.03 81 LEU A N 1
ATOM 632 C CA . LEU A 1 81 ? -49.708 -6.136 30.940 1.00 59.03 81 LEU A CA 1
ATOM 633 C C . LEU A 1 81 ? -50.204 -7.312 31.816 1.00 59.03 81 LEU A C 1
ATOM 635 O O . LEU A 1 81 ? -51.172 -7.160 32.553 1.00 59.03 81 LEU A O 1
ATOM 639 N N . GLY A 1 82 ? -49.535 -8.470 31.805 1.00 57.88 82 GLY A N 1
ATOM 640 C CA . GLY A 1 82 ? -49.967 -9.696 32.495 1.00 57.88 82 GLY A CA 1
ATOM 641 C C . GLY A 1 82 ? -49.977 -9.658 34.032 1.00 57.88 82 GLY A C 1
ATOM 642 O O . GLY A 1 82 ? -50.341 -10.653 34.654 1.00 57.88 82 GLY A O 1
ATOM 643 N N . LEU A 1 83 ? -49.582 -8.547 34.663 1.00 54.41 83 LEU A N 1
ATOM 644 C CA . LEU A 1 83 ? -49.678 -8.354 36.119 1.00 54.41 83 LEU A CA 1
ATOM 645 C C . LEU A 1 83 ? -50.690 -7.276 36.545 1.00 54.41 83 LEU A C 1
ATOM 647 O O . LEU A 1 83 ? -50.850 -7.064 37.745 1.00 54.41 83 LEU A O 1
ATOM 651 N N . LEU A 1 84 ? -51.389 -6.625 35.607 1.00 56.72 84 LEU A N 1
ATOM 652 C CA . LEU A 1 84 ? -52.389 -5.593 35.921 1.00 56.72 84 LEU A CA 1
ATOM 653 C C . LEU A 1 84 ? -53.811 -6.146 36.120 1.00 56.72 84 LEU A C 1
ATOM 655 O O . LEU A 1 84 ? -54.635 -5.466 36.722 1.00 56.72 84 LEU A O 1
ATOM 659 N N . ASP A 1 85 ? -54.083 -7.386 35.699 1.00 54.69 85 ASP A N 1
ATOM 660 C CA . ASP A 1 85 ? -55.406 -8.027 35.826 1.00 54.69 85 ASP A CA 1
ATOM 661 C C . ASP A 1 85 ? -55.692 -8.613 37.218 1.00 54.69 85 ASP A C 1
ATOM 663 O O . ASP A 1 85 ? -56.737 -9.227 37.445 1.00 54.69 85 ASP A O 1
ATOM 667 N N . LYS A 1 86 ? -54.795 -8.421 38.193 1.00 59.28 86 LYS A N 1
ATOM 668 C CA . LYS A 1 86 ? -55.166 -8.660 39.588 1.00 59.28 86 LYS A CA 1
ATOM 669 C C . LYS A 1 86 ? -55.962 -7.447 40.063 1.00 59.28 86 LYS A C 1
ATOM 671 O O . LYS A 1 86 ? -55.390 -6.356 40.095 1.00 59.28 86 LYS A O 1
ATOM 676 N N . PRO A 1 87 ? -57.242 -7.595 40.459 1.00 48.81 87 PRO A N 1
ATOM 677 C CA . PRO A 1 87 ? -57.915 -6.511 41.150 1.00 48.81 87 PRO A CA 1
ATOM 678 C C . PRO A 1 87 ? -57.044 -6.143 42.349 1.00 48.81 87 PRO A C 1
ATOM 680 O O . PRO A 1 87 ? -56.618 -7.023 43.100 1.00 48.81 87 PRO A O 1
ATOM 683 N N . ASN A 1 88 ? -56.738 -4.852 42.491 1.00 54.34 88 ASN A N 1
ATOM 684 C CA . ASN A 1 88 ? -56.189 -4.307 43.723 1.00 54.34 88 ASN A CA 1
ATOM 685 C C . ASN A 1 88 ? -57.221 -4.584 44.815 1.00 54.34 88 ASN A C 1
ATOM 687 O O . ASN A 1 88 ? -58.121 -3.780 45.058 1.00 54.34 88 ASN A O 1
ATOM 691 N N . GLU A 1 89 ? -57.119 -5.761 45.424 1.00 45.47 89 GLU A N 1
ATOM 692 C CA . GLU A 1 89 ? -57.809 -6.097 46.647 1.00 45.47 89 GLU A CA 1
ATOM 693 C C . GLU A 1 89 ? -57.427 -4.993 47.623 1.00 45.47 89 GLU A C 1
ATO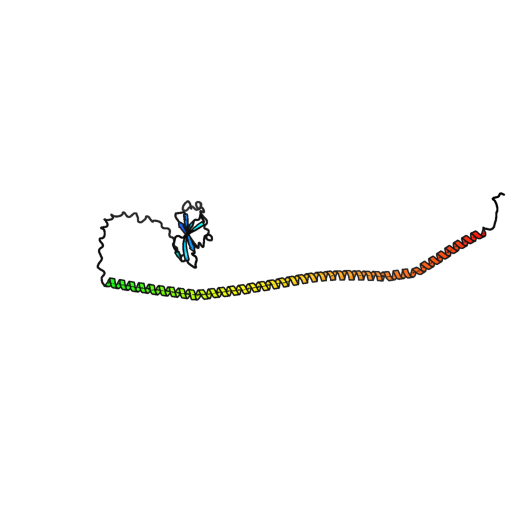M 695 O O . GLU A 1 89 ? -56.244 -4.750 47.873 1.00 45.47 89 GLU A O 1
ATOM 700 N N . THR A 1 90 ? -58.452 -4.223 47.986 1.00 45.00 90 THR A N 1
ATOM 701 C CA . THR A 1 90 ? -58.428 -2.995 48.774 1.00 45.00 90 THR A CA 1
ATOM 702 C C . THR A 1 90 ? -57.102 -2.776 49.480 1.00 45.00 90 THR A C 1
ATOM 704 O O . THR A 1 90 ? -56.781 -3.481 50.438 1.00 45.00 90 THR A O 1
ATOM 707 N N . VAL A 1 91 ? -56.355 -1.764 49.026 1.00 42.75 91 VAL A N 1
ATOM 708 C CA . VAL A 1 91 ? -55.296 -1.150 49.822 1.00 42.75 91 VAL A CA 1
ATOM 709 C C . VAL A 1 91 ? -55.966 -0.688 51.111 1.00 42.75 91 VAL A C 1
ATOM 711 O O . VAL A 1 91 ? -56.518 0.408 51.182 1.00 42.75 91 VAL A O 1
ATOM 714 N N . SER A 1 92 ? -55.966 -1.557 52.124 1.00 44.56 92 SER A N 1
ATOM 715 C CA . SER A 1 92 ? -56.252 -1.179 53.494 1.00 44.56 92 SER A CA 1
ATOM 716 C C . SER A 1 92 ? -55.316 -0.022 53.776 1.00 44.56 92 SER A C 1
ATOM 718 O O . SER A 1 92 ? -54.101 -0.181 53.596 1.00 44.56 92 SER A O 1
ATOM 720 N N . GLU A 1 93 ? -55.889 1.131 54.125 1.00 44.09 93 GLU A N 1
ATOM 721 C CA . GLU A 1 93 ? -55.169 2.336 54.504 1.00 44.09 93 GLU A CA 1
ATOM 722 C C . GLU A 1 93 ? -53.870 1.943 55.195 1.00 44.09 93 GLU A C 1
ATOM 724 O O . GLU A 1 93 ? -53.871 1.336 56.274 1.00 44.09 93 GLU A O 1
ATOM 729 N N . ARG A 1 94 ? -52.745 2.241 54.535 1.00 36.41 94 ARG A N 1
ATOM 730 C CA . ARG A 1 94 ? -51.442 2.185 55.178 1.00 36.41 94 ARG A CA 1
ATOM 731 C C . ARG A 1 94 ? -51.538 3.132 56.361 1.00 36.41 94 ARG A C 1
ATOM 733 O O . ARG A 1 94 ? -51.326 4.334 56.224 1.00 36.41 94 ARG A O 1
ATOM 740 N N . ARG A 1 95 ? -51.845 2.575 57.535 1.00 39.88 95 ARG A N 1
ATOM 741 C CA . ARG A 1 95 ? -51.516 3.184 58.812 1.00 39.88 95 ARG A CA 1
ATOM 742 C C . ARG A 1 95 ? -50.074 3.615 58.669 1.00 39.88 95 ARG A C 1
ATOM 744 O O . ARG A 1 95 ? -49.196 2.776 58.479 1.00 39.88 95 ARG A O 1
ATOM 751 N N . VAL A 1 96 ? -49.865 4.926 58.699 1.00 37.72 96 VAL A N 1
ATOM 752 C CA . VAL A 1 96 ? -48.548 5.532 58.785 1.00 37.72 96 VAL A CA 1
ATOM 753 C C . VAL A 1 96 ? -47.810 4.769 59.872 1.00 37.72 96 VAL A C 1
ATOM 755 O O . VAL A 1 96 ? -48.184 4.819 61.048 1.00 37.72 96 VAL A O 1
ATOM 758 N N . SER A 1 97 ? -46.814 3.991 59.455 1.00 46.72 97 SER A N 1
ATOM 759 C CA . SER A 1 97 ? -45.928 3.277 60.351 1.00 46.72 97 SER A CA 1
ATOM 760 C C . SER A 1 97 ? -45.237 4.337 61.192 1.00 46.72 97 SER A C 1
ATOM 762 O O . SER A 1 97 ? -44.232 4.917 60.783 1.00 46.72 97 SER A O 1
ATOM 764 N N . ARG A 1 98 ? -45.785 4.626 62.380 1.00 50.25 98 ARG A N 1
ATOM 765 C CA . ARG A 1 98 ? -45.008 5.244 63.452 1.00 50.25 98 ARG A CA 1
ATOM 766 C C . ARG A 1 98 ? -43.737 4.419 63.518 1.00 50.25 98 ARG A C 1
ATOM 768 O O . ARG A 1 98 ? -43.845 3.208 63.713 1.00 50.25 98 ARG A O 1
ATOM 775 N N . LYS A 1 99 ? -42.581 5.053 63.283 1.00 46.78 99 LYS A N 1
ATOM 776 C CA . LYS A 1 99 ? -41.251 4.450 63.412 1.00 46.78 99 LYS A CA 1
ATOM 777 C C . LYS A 1 99 ? -41.218 3.645 64.710 1.00 46.78 99 LYS A C 1
ATOM 779 O O . LYS A 1 99 ? -40.948 4.186 65.779 1.00 46.78 99 LYS A O 1
ATOM 784 N N . ARG A 1 100 ? -41.505 2.346 64.630 1.00 45.81 100 ARG A N 1
ATOM 785 C CA . ARG A 1 100 ? -41.125 1.410 65.670 1.00 45.81 100 ARG A CA 1
ATOM 786 C C . ARG A 1 100 ? -39.628 1.311 65.490 1.00 45.81 100 ARG A C 1
ATOM 788 O O . ARG A 1 100 ? -39.142 0.743 64.519 1.00 45.81 100 ARG A O 1
ATOM 795 N N . LYS A 1 101 ? -38.902 1.972 66.386 1.00 48.84 101 LYS A N 1
ATOM 796 C CA . LYS A 1 101 ? -37.501 1.669 66.626 1.00 48.84 101 LYS A CA 1
ATOM 797 C C . LYS A 1 101 ? -37.493 0.195 67.025 1.00 48.84 101 LYS A C 1
ATOM 799 O O . LYS A 1 101 ? -37.825 -0.114 68.165 1.00 48.84 101 LYS A O 1
ATOM 804 N N . CYS A 1 102 ? -37.245 -0.697 66.065 1.00 40.41 102 CYS A N 1
ATOM 805 C CA . CYS A 1 102 ? -36.979 -2.105 66.325 1.00 40.41 102 CYS A CA 1
ATOM 806 C C . CYS A 1 102 ? -35.746 -2.156 67.225 1.00 40.41 102 CYS A C 1
ATOM 808 O O . CYS A 1 102 ? -34.612 -2.136 66.764 1.00 40.41 102 CYS A O 1
ATOM 810 N N . ARG A 1 103 ? -35.971 -2.120 68.536 1.00 56.56 103 ARG A N 1
ATOM 811 C CA . ARG A 1 103 ? -35.060 -2.719 69.495 1.00 56.56 103 ARG A CA 1
ATOM 812 C C . ARG A 1 103 ? -35.465 -4.172 69.515 1.00 56.56 103 ARG A C 1
ATOM 814 O O . ARG A 1 103 ? -36.568 -4.436 69.969 1.00 56.56 103 ARG A O 1
ATOM 821 N N . LEU A 1 104 ? -34.640 -5.019 68.918 1.00 50.47 104 LEU A N 1
ATOM 822 C CA . LEU A 1 104 ? -34.491 -6.458 69.126 1.00 50.47 104 LEU A CA 1
ATOM 823 C C . LEU A 1 104 ? -33.671 -6.942 67.925 1.00 50.47 104 LEU A C 1
ATOM 825 O O . LEU A 1 104 ? -34.217 -7.322 66.898 1.00 50.47 104 LEU A O 1
ATOM 829 N N . THR A 1 105 ? -32.356 -6.840 68.040 1.00 49.78 105 THR A N 1
ATOM 830 C CA . THR A 1 105 ? -31.481 -7.850 67.453 1.00 49.78 105 THR A CA 1
ATOM 831 C C . THR A 1 105 ? -30.866 -8.530 68.655 1.00 49.78 105 THR A C 1
ATOM 833 O O . THR A 1 105 ? -30.357 -7.836 69.539 1.00 49.78 105 THR A O 1
ATOM 836 N N . SER A 1 106 ? -30.989 -9.848 68.757 1.00 61.03 106 SER A N 1
ATOM 837 C CA . SER A 1 106 ? -30.244 -10.571 69.790 1.00 61.03 106 SER A CA 1
ATOM 838 C C . SER A 1 106 ? -28.753 -10.257 69.618 1.00 61.03 106 SER A C 1
ATOM 840 O O . SER A 1 106 ? -28.307 -10.029 68.490 1.00 61.03 106 SER A O 1
ATOM 842 N N . ASP A 1 107 ? -27.961 -10.250 70.693 1.00 69.12 107 ASP A N 1
ATOM 843 C CA . ASP A 1 107 ? -26.512 -9.981 70.605 1.00 69.12 107 ASP A CA 1
ATOM 844 C C . ASP A 1 107 ? -25.818 -10.868 69.547 1.00 69.12 107 ASP A C 1
ATOM 846 O O . ASP A 1 107 ? -24.851 -10.468 68.902 1.00 69.12 107 ASP A O 1
ATOM 850 N N . LYS A 1 108 ? -26.396 -12.046 69.279 1.00 72.19 108 LYS A N 1
ATOM 851 C CA . LYS A 1 108 ? -25.966 -13.004 68.261 1.00 72.19 108 LYS A CA 1
ATOM 852 C C . LYS A 1 108 ? -26.097 -12.497 66.818 1.00 72.19 108 LYS A C 1
ATOM 854 O O . LYS A 1 108 ? -25.208 -12.746 66.012 1.00 72.19 108 LYS A O 1
ATOM 859 N N . GLU A 1 109 ? -27.160 -11.769 66.487 1.00 73.56 109 GLU A N 1
ATOM 860 C CA . GLU A 1 109 ? -27.364 -11.197 65.144 1.00 73.56 109 GLU A CA 1
ATOM 861 C C . GLU A 1 109 ? -26.436 -9.999 64.894 1.00 73.56 109 GLU A C 1
ATOM 863 O O . GLU A 1 109 ? -25.971 -9.794 63.774 1.00 73.56 109 GLU A O 1
ATOM 868 N N . ILE A 1 110 ? -26.114 -9.232 65.944 1.00 77.12 110 ILE A N 1
ATOM 869 C CA . ILE A 1 110 ? -25.134 -8.138 65.871 1.00 77.12 110 ILE A CA 1
ATOM 870 C C . ILE A 1 110 ? -23.731 -8.701 65.614 1.00 77.12 110 ILE A C 1
ATOM 872 O O . ILE A 1 110 ? -23.037 -8.200 64.726 1.00 77.12 110 ILE A O 1
ATOM 876 N N . CYS A 1 111 ? -23.345 -9.768 66.326 1.00 77.19 111 CYS A N 1
ATOM 877 C CA . CYS A 1 111 ? -22.081 -10.466 66.084 1.00 77.19 111 CYS A CA 1
ATOM 878 C C . CYS A 1 111 ? -21.979 -10.982 64.643 1.00 77.19 111 CYS A C 1
ATOM 880 O O . CYS A 1 111 ? -20.991 -10.695 63.970 1.00 77.19 111 CYS A O 1
ATOM 882 N N . GLN A 1 112 ? -23.015 -11.653 64.129 1.00 83.69 112 GLN A N 1
ATOM 883 C CA . GLN A 1 112 ? -23.018 -12.152 62.746 1.00 83.69 112 GLN A CA 1
ATOM 884 C C . GLN A 1 112 ? -22.907 -11.026 61.709 1.00 83.69 112 GLN A C 1
ATOM 886 O O . GLN A 1 112 ? -22.215 -11.166 60.702 1.00 83.69 112 GLN A O 1
ATOM 891 N N . LEU A 1 113 ? -23.547 -9.878 61.954 1.00 84.38 113 LEU A N 1
ATOM 892 C CA . LEU A 1 113 ? -23.447 -8.720 61.067 1.00 84.38 113 LEU A CA 1
ATOM 893 C C . LEU A 1 113 ? -22.034 -8.110 61.065 1.00 84.38 113 LEU A C 1
ATOM 895 O O . LEU A 1 113 ? -21.563 -7.650 60.024 1.00 84.38 113 LEU A O 1
ATOM 899 N N . GLN A 1 114 ? -21.360 -8.066 62.217 1.00 86.00 114 GLN A N 1
ATOM 900 C CA . GLN A 1 114 ? -19.977 -7.585 62.312 1.00 86.00 114 GLN A CA 1
ATOM 901 C C . GLN A 1 114 ? -18.998 -8.532 61.615 1.00 86.00 114 GLN A C 1
ATOM 903 O O . GLN A 1 114 ? -18.119 -8.068 60.891 1.00 86.00 114 GLN A O 1
ATOM 908 N N . GLU A 1 115 ? -19.201 -9.837 61.763 1.00 89.31 115 GLU A N 1
ATOM 909 C CA . GLU A 1 115 ? -18.401 -10.875 61.112 1.00 89.31 115 GLU A CA 1
ATOM 910 C C . GLU A 1 115 ? -18.563 -10.827 59.582 1.00 89.31 115 GLU A C 1
ATOM 912 O O . GLU A 1 115 ? -17.579 -10.765 58.845 1.00 89.31 115 GLU A O 1
ATOM 917 N N . ALA A 1 116 ? -19.800 -10.692 59.090 1.00 86.81 116 ALA A N 1
ATOM 918 C CA . ALA A 1 116 ? -20.076 -10.511 57.664 1.00 86.81 116 ALA A CA 1
ATOM 919 C C . ALA A 1 116 ? -19.451 -9.224 57.092 1.00 86.81 116 ALA A C 1
ATOM 921 O O . ALA A 1 116 ? -18.973 -9.213 55.957 1.00 86.81 116 ALA A O 1
ATOM 922 N N . LYS A 1 117 ? -19.417 -8.132 57.868 1.00 90.00 117 LYS A N 1
ATOM 923 C CA . LYS A 1 117 ? -18.738 -6.890 57.461 1.00 90.00 117 LYS A CA 1
ATOM 924 C C . LYS A 1 117 ? -17.227 -7.062 57.373 1.00 90.00 117 LYS A C 1
ATOM 926 O O . LYS A 1 117 ? -16.633 -6.526 56.441 1.00 90.00 117 LYS A O 1
ATOM 931 N N . HIS A 1 118 ? -16.623 -7.790 58.310 1.00 91.81 118 HIS A N 1
ATOM 932 C CA . HIS A 1 118 ? -15.193 -8.084 58.282 1.00 91.81 118 HIS A CA 1
ATOM 933 C C . HIS A 1 118 ? -14.827 -8.893 57.033 1.00 91.81 118 HIS A C 1
ATOM 935 O O . HIS A 1 118 ? -13.961 -8.476 56.270 1.00 91.81 118 HIS A O 1
ATOM 941 N N . LEU A 1 119 ? -15.566 -9.972 56.754 1.00 93.00 119 LEU A N 1
ATOM 942 C CA . LEU A 1 119 ? -15.355 -10.797 55.559 1.00 93.00 119 LEU A CA 1
ATOM 943 C C . LEU A 1 119 ? -15.548 -10.003 54.259 1.00 93.00 119 LEU A C 1
ATOM 945 O O . LEU A 1 119 ? -14.789 -10.170 53.308 1.00 93.00 119 LEU A O 1
ATOM 949 N N . LEU A 1 120 ? -16.529 -9.095 54.210 1.00 92.38 120 LEU A N 1
ATOM 950 C CA . LEU A 1 120 ? -16.726 -8.213 53.056 1.00 92.38 120 LEU A CA 1
ATOM 951 C C . LEU A 1 120 ? -15.545 -7.246 52.863 1.00 92.38 120 LEU A C 1
ATOM 953 O O . LEU A 1 120 ? -15.159 -6.959 51.731 1.00 92.38 120 LEU A O 1
ATOM 957 N N . GLN A 1 121 ? -14.992 -6.714 53.955 1.00 93.06 121 GLN A N 1
ATOM 958 C CA . GLN A 1 121 ? -13.832 -5.820 53.926 1.00 93.06 121 GLN A CA 1
ATOM 959 C C . GLN A 1 121 ? -12.583 -6.561 53.426 1.00 93.06 121 GLN A C 1
ATOM 961 O O . GLN A 1 121 ? -11.850 -6.043 52.586 1.00 93.06 121 GLN A O 1
ATOM 966 N N . GLU A 1 122 ? -12.383 -7.788 53.899 1.00 93.94 122 GLU A N 1
ATOM 967 C CA . GLU A 1 122 ? -11.278 -8.665 53.515 1.00 93.94 122 GLU A CA 1
ATOM 968 C C . GLU A 1 122 ? -11.376 -9.086 52.042 1.00 93.94 122 GLU A C 1
ATOM 970 O O . GLU A 1 122 ? -10.414 -8.947 51.290 1.00 93.94 122 GLU A O 1
ATOM 975 N N . ALA A 1 123 ? -12.572 -9.462 51.578 1.00 90.44 123 ALA A N 1
ATOM 976 C CA . ALA A 1 123 ? -12.820 -9.757 50.169 1.00 90.44 123 ALA A CA 1
ATOM 977 C C . ALA A 1 123 ? -12.537 -8.550 49.257 1.00 90.44 123 ALA A C 1
ATOM 979 O O . ALA A 1 123 ? -12.003 -8.715 48.162 1.00 90.44 123 ALA A O 1
ATOM 980 N N . LYS A 1 124 ? -12.852 -7.325 49.704 1.00 91.81 124 LYS A N 1
ATOM 981 C CA . LYS A 1 124 ? -12.506 -6.099 48.966 1.00 91.81 124 LYS A CA 1
ATOM 982 C C . LYS A 1 124 ? -10.999 -5.880 48.887 1.00 91.81 124 LYS A C 1
ATOM 984 O O . LYS A 1 124 ? -10.520 -5.520 47.817 1.00 91.81 124 LYS A O 1
ATOM 989 N N . HIS A 1 125 ? -10.273 -6.103 49.981 1.00 91.69 125 HIS A N 1
ATOM 990 C CA . HIS A 1 125 ? -8.815 -5.976 49.999 1.00 91.69 125 HIS A CA 1
ATOM 991 C C . HIS A 1 125 ? -8.163 -6.966 49.029 1.00 91.69 125 HIS A C 1
ATOM 993 O O . HIS A 1 125 ? -7.370 -6.566 48.183 1.00 91.69 125 HIS A O 1
ATOM 999 N N . LEU A 1 126 ? -8.572 -8.237 49.087 1.00 93.88 126 LEU A N 1
ATOM 1000 C CA . LEU A 1 126 ? -8.077 -9.276 48.183 1.00 93.88 126 LEU A CA 1
ATOM 1001 C C . LEU A 1 126 ? -8.392 -8.959 46.719 1.00 93.88 126 LEU A C 1
ATOM 1003 O O . LEU A 1 126 ? -7.542 -9.138 45.854 1.00 93.88 126 LEU A O 1
ATOM 1007 N N . LEU A 1 127 ? -9.590 -8.445 46.427 1.00 91.88 127 LEU A N 1
ATOM 1008 C CA . LEU A 1 127 ? -9.955 -8.034 45.070 1.00 91.88 127 LEU A CA 1
ATOM 1009 C C . LEU A 1 127 ? -9.068 -6.885 44.566 1.00 91.88 127 LEU A C 1
ATOM 1011 O O . LEU A 1 127 ? -8.684 -6.867 43.399 1.00 91.88 127 LEU A O 1
ATOM 1015 N N . GLN A 1 128 ? -8.723 -5.948 45.447 1.00 91.94 128 GLN A N 1
ATOM 1016 C CA . GLN A 1 128 ? -7.882 -4.801 45.124 1.00 91.94 128 GLN A CA 1
ATOM 1017 C C . GLN A 1 128 ? -6.416 -5.209 44.901 1.00 91.94 128 GLN A C 1
ATOM 1019 O O . GLN A 1 128 ? -5.798 -4.759 43.936 1.00 91.94 128 GLN A O 1
ATOM 1024 N N . GLU A 1 129 ? -5.882 -6.118 45.722 1.00 93.50 129 GLU A N 1
ATOM 1025 C CA . GLU A 1 129 ? -4.567 -6.733 45.494 1.00 93.50 129 GLU A CA 1
ATOM 1026 C C . GLU A 1 129 ? -4.530 -7.515 44.182 1.00 93.50 129 GLU A C 1
ATOM 1028 O O . GLU A 1 129 ? -3.585 -7.390 43.401 1.00 93.50 129 GLU A O 1
ATOM 1033 N N . LEU A 1 130 ? -5.576 -8.287 43.894 1.00 93.06 130 LEU A N 1
ATOM 1034 C CA . LEU A 1 130 ? -5.655 -9.089 42.680 1.00 93.06 130 LEU A CA 1
ATOM 1035 C C . LEU A 1 130 ? -5.725 -8.194 41.432 1.00 93.06 130 LEU A C 1
ATOM 1037 O O . LEU A 1 130 ? -5.028 -8.461 40.455 1.00 93.06 130 LEU A O 1
ATOM 1041 N N . GLN A 1 131 ? -6.460 -7.077 41.484 1.00 91.25 131 GLN A N 1
ATOM 1042 C CA . GLN A 1 131 ? -6.455 -6.056 40.427 1.00 91.25 131 GLN A CA 1
ATOM 1043 C C . GLN A 1 131 ? -5.070 -5.428 40.217 1.00 91.25 131 GLN A C 1
ATOM 1045 O O . GLN A 1 131 ? -4.624 -5.313 39.077 1.00 91.25 131 GLN A O 1
ATOM 1050 N N . LEU A 1 132 ? -4.372 -5.060 41.295 1.00 92.38 132 LEU A N 1
ATOM 1051 C CA . LEU A 1 132 ? -3.003 -4.529 41.232 1.00 92.38 132 LEU A CA 1
ATOM 1052 C C . LEU A 1 132 ? -2.015 -5.538 40.640 1.00 92.38 132 LEU A C 1
ATOM 1054 O O . LEU A 1 132 ? -1.115 -5.166 39.888 1.00 92.38 132 LEU A O 1
ATOM 1058 N N . THR A 1 133 ? -2.196 -6.817 40.958 1.00 91.56 133 THR A N 1
ATOM 1059 C CA . THR A 1 133 ? -1.348 -7.896 40.446 1.00 91.56 133 THR A CA 1
ATOM 1060 C C . THR A 1 133 ? -1.589 -8.116 38.954 1.00 91.56 133 THR A C 1
ATOM 1062 O O . THR A 1 133 ? -0.630 -8.234 38.195 1.00 91.56 133 THR A O 1
ATOM 1065 N N . ILE A 1 134 ? -2.852 -8.104 38.513 1.00 90.75 134 ILE A N 1
ATOM 1066 C CA . ILE A 1 134 ? -3.207 -8.183 37.088 1.00 90.75 134 ILE A CA 1
ATOM 1067 C C . ILE A 1 134 ? -2.622 -6.992 36.325 1.00 90.75 134 ILE A C 1
ATOM 1069 O O . ILE A 1 134 ? -2.036 -7.192 35.265 1.00 90.75 134 ILE A O 1
ATOM 1073 N N . LEU A 1 135 ? -2.735 -5.774 36.864 1.00 89.31 135 LEU A N 1
ATOM 1074 C CA . LEU A 1 135 ? -2.202 -4.573 36.220 1.00 89.31 135 LEU A CA 1
ATOM 1075 C C . LEU A 1 135 ? -0.677 -4.656 36.050 1.00 89.31 135 LEU A C 1
ATOM 1077 O O . LEU A 1 135 ? -0.178 -4.473 34.943 1.00 89.31 135 LEU A O 1
ATOM 1081 N N . HIS A 1 136 ? 0.055 -5.026 37.105 1.00 88.75 136 HIS A N 1
ATOM 1082 C CA . HIS A 1 136 ? 1.506 -5.220 37.020 1.00 88.75 136 HIS A CA 1
ATOM 1083 C C . HIS A 1 136 ? 1.897 -6.322 36.028 1.00 88.75 136 HIS A C 1
ATOM 1085 O O . HIS A 1 136 ? 2.865 -6.163 35.287 1.00 88.75 136 HIS A O 1
ATOM 1091 N N . GLN A 1 137 ? 1.159 -7.437 35.984 1.00 87.31 137 GLN A N 1
ATOM 1092 C CA . GLN A 1 137 ? 1.410 -8.499 35.005 1.00 87.31 137 GLN A CA 1
ATOM 1093 C C . GLN A 1 137 ? 1.162 -8.020 33.571 1.00 87.31 137 GLN A C 1
ATOM 1095 O O . GLN A 1 137 ? 1.932 -8.357 32.673 1.00 87.31 137 GLN A O 1
ATOM 1100 N N . GLN A 1 138 ? 0.124 -7.212 33.349 1.00 83.50 138 GLN A N 1
ATOM 1101 C CA . GLN A 1 138 ? -0.148 -6.614 32.045 1.00 83.50 138 GLN A CA 1
ATOM 1102 C C . GLN A 1 138 ? 0.961 -5.645 31.628 1.00 83.50 138 GLN A C 1
ATOM 1104 O O . GLN A 1 138 ? 1.445 -5.749 30.505 1.00 83.50 138 GLN A O 1
ATOM 1109 N N . GLU A 1 139 ? 1.420 -4.759 32.515 1.00 88.69 139 GLU A N 1
ATOM 1110 C CA . GLU A 1 139 ? 2.526 -3.833 32.227 1.00 88.69 139 GLU A CA 1
ATOM 1111 C C . GLU A 1 139 ? 3.841 -4.569 31.936 1.00 88.69 139 GLU A C 1
ATOM 1113 O O . GL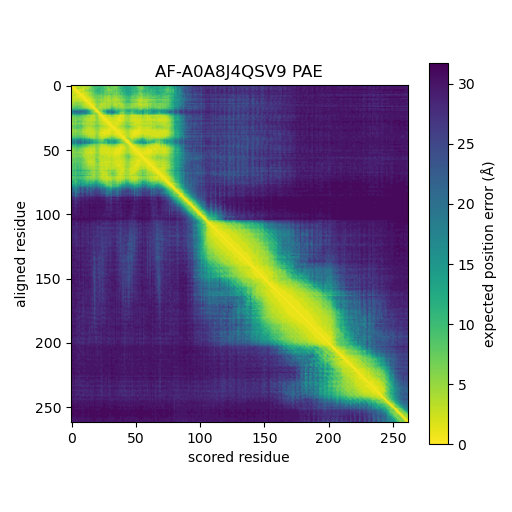U A 1 139 ? 4.540 -4.230 30.977 1.00 88.69 139 GLU A O 1
ATOM 1118 N N . ALA A 1 140 ? 4.140 -5.627 32.697 1.00 88.62 140 ALA A N 1
ATOM 1119 C CA . ALA A 1 140 ? 5.323 -6.461 32.497 1.00 88.62 140 ALA A CA 1
ATOM 1120 C C . ALA A 1 140 ? 5.336 -7.183 31.138 1.00 88.62 140 ALA A C 1
ATOM 1122 O O . ALA A 1 140 ? 6.406 -7.528 30.644 1.00 88.62 140 ALA A O 1
ATOM 1123 N N . ILE A 1 141 ? 4.168 -7.406 30.527 1.00 88.19 141 ILE A N 1
ATOM 1124 C CA . ILE A 1 141 ? 4.035 -8.030 29.203 1.00 88.19 141 ILE A CA 1
ATOM 1125 C C . ILE A 1 141 ? 3.966 -6.969 28.095 1.00 88.19 141 ILE A C 1
ATOM 1127 O O . ILE A 1 141 ? 4.576 -7.137 27.038 1.00 88.19 141 ILE A O 1
ATOM 1131 N N . LEU A 1 142 ? 3.245 -5.870 28.322 1.00 88.50 142 LEU A N 1
ATOM 1132 C CA . LEU A 1 142 ? 2.973 -4.860 27.301 1.00 88.50 142 LEU A CA 1
ATOM 1133 C C . LEU A 1 142 ? 4.230 -4.067 26.918 1.00 88.50 142 LEU A C 1
ATOM 1135 O O . LEU A 1 142 ? 4.462 -3.845 25.730 1.00 88.50 142 LEU A O 1
ATOM 1139 N N . LEU A 1 143 ? 5.053 -3.673 27.897 1.00 84.12 143 LEU A N 1
ATOM 1140 C CA . LEU A 1 143 ? 6.255 -2.870 27.644 1.00 84.12 143 LEU A CA 1
ATOM 1141 C C . LEU A 1 143 ? 7.298 -3.619 26.789 1.00 84.12 143 LEU A C 1
ATOM 1143 O O . LEU A 1 143 ? 7.727 -3.063 25.775 1.00 84.12 143 LEU A O 1
ATOM 1147 N N . PRO A 1 144 ? 7.667 -4.884 27.091 1.00 89.50 144 PRO A N 1
ATOM 1148 C CA . PRO A 1 144 ? 8.577 -5.642 26.231 1.00 89.50 144 PRO A CA 1
ATOM 1149 C C . PRO A 1 144 ? 8.026 -5.887 24.826 1.00 89.50 144 PRO A C 1
ATOM 1151 O O . PRO A 1 144 ? 8.785 -5.854 23.860 1.00 89.50 144 PRO A O 1
ATOM 1154 N N . LEU A 1 145 ? 6.715 -6.118 24.691 1.00 86.81 145 LEU A N 1
ATOM 1155 C CA . LEU A 1 145 ? 6.089 -6.314 23.382 1.00 86.81 145 LEU A CA 1
ATOM 1156 C C . LEU A 1 145 ? 6.130 -5.040 22.533 1.00 86.81 145 LEU A C 1
ATOM 1158 O O . LEU A 1 145 ? 6.451 -5.120 21.350 1.00 86.81 145 LEU A O 1
ATOM 1162 N N . GLN A 1 146 ? 5.850 -3.871 23.116 1.00 86.69 146 GLN A N 1
ATOM 1163 C CA . GLN A 1 146 ? 5.955 -2.593 22.404 1.00 86.69 146 GLN A CA 1
ATOM 1164 C C . GLN A 1 146 ? 7.388 -2.313 21.944 1.00 86.69 146 GLN A C 1
ATOM 1166 O O . GLN A 1 146 ? 7.589 -1.939 20.787 1.00 86.69 146 GLN A O 1
ATOM 1171 N N . GLU A 1 147 ? 8.382 -2.554 22.803 1.00 89.38 147 GLU A N 1
ATOM 1172 C CA . GLU A 1 147 ? 9.791 -2.374 22.439 1.00 89.38 147 GLU A CA 1
ATOM 1173 C C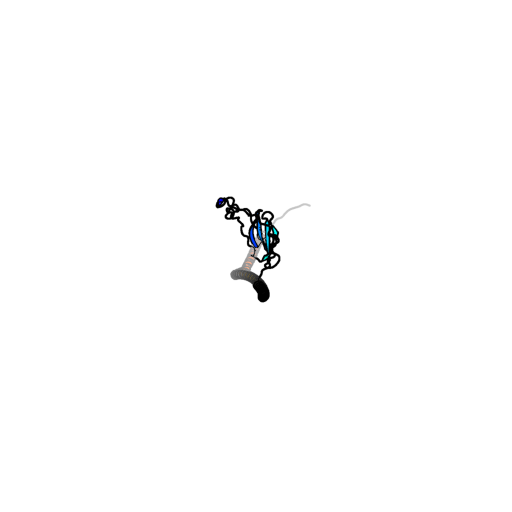 . GLU A 1 147 ? 10.213 -3.356 21.333 1.00 89.38 147 GLU A C 1
ATOM 1175 O O . GLU A 1 147 ? 10.857 -2.966 20.358 1.00 89.38 147 GLU A O 1
ATOM 1180 N N . ALA A 1 148 ? 9.781 -4.619 21.413 1.00 86.75 148 ALA A N 1
ATOM 1181 C CA . ALA A 1 148 ? 10.042 -5.617 20.378 1.00 86.75 148 ALA A CA 1
ATOM 1182 C C . ALA A 1 148 ? 9.408 -5.239 19.027 1.00 86.75 148 ALA A C 1
ATOM 1184 O O . ALA A 1 148 ? 10.059 -5.360 17.985 1.00 86.75 148 ALA A O 1
ATOM 1185 N N . ILE A 1 149 ? 8.167 -4.739 19.027 1.00 85.69 149 ILE A N 1
ATOM 1186 C CA . ILE A 1 149 ? 7.492 -4.241 17.819 1.00 85.69 149 ILE A CA 1
ATOM 1187 C C . ILE A 1 149 ? 8.258 -3.049 17.236 1.00 85.69 149 ILE A C 1
ATOM 1189 O O . ILE A 1 149 ? 8.499 -3.010 16.029 1.00 85.69 149 ILE A O 1
ATOM 1193 N N . LEU A 1 150 ? 8.697 -2.109 18.076 1.00 89.75 150 LEU A N 1
ATOM 1194 C CA . LEU A 1 150 ? 9.453 -0.933 17.646 1.00 89.75 150 LEU A CA 1
ATOM 1195 C C . LEU A 1 150 ? 10.816 -1.309 17.043 1.00 89.75 150 LEU A C 1
ATOM 1197 O O . LEU A 1 150 ? 11.211 -0.761 16.011 1.00 89.75 150 LEU A O 1
ATOM 1201 N N . HIS A 1 151 ? 11.541 -2.250 17.652 1.00 88.25 151 HIS A N 1
ATOM 1202 C CA . HIS A 1 151 ? 12.790 -2.775 17.096 1.00 88.25 151 HIS A CA 1
ATOM 1203 C C . HIS A 1 151 ? 12.572 -3.505 15.771 1.00 88.25 151 HIS A C 1
ATOM 1205 O O . HIS A 1 151 ? 13.320 -3.274 14.821 1.00 88.25 151 HIS A O 1
ATOM 1211 N N . THR A 1 152 ? 11.533 -4.337 15.681 1.00 88.56 152 THR A N 1
ATOM 1212 C CA . THR A 1 152 ? 11.197 -5.072 14.453 1.00 88.56 152 THR A CA 1
ATOM 1213 C C . THR A 1 152 ? 10.817 -4.109 13.328 1.00 88.56 152 THR A C 1
ATOM 1215 O O . THR A 1 152 ? 11.297 -4.253 12.207 1.00 88.56 152 THR A O 1
ATOM 1218 N N . GLY A 1 153 ? 10.032 -3.070 13.632 1.00 89.19 153 GLY A N 1
ATOM 1219 C CA . GLY A 1 153 ? 9.693 -2.013 12.680 1.00 89.19 153 GLY A CA 1
ATOM 1220 C C . GLY A 1 153 ? 10.927 -1.267 12.165 1.00 89.19 153 GLY A C 1
ATOM 1221 O O . GLY A 1 153 ? 11.064 -1.068 10.961 1.00 89.19 153 GLY A O 1
ATOM 1222 N N . ARG A 1 154 ? 11.875 -0.926 13.050 1.00 88.62 154 ARG A N 1
ATOM 1223 C CA . ARG A 1 154 ? 13.152 -0.303 12.655 1.00 88.62 154 ARG A CA 1
ATOM 1224 C C . ARG A 1 154 ? 14.019 -1.226 11.792 1.00 88.62 154 ARG A C 1
ATOM 1226 O O . ARG A 1 154 ? 14.622 -0.763 10.828 1.00 88.62 154 ARG A O 1
ATOM 1233 N N . ALA A 1 155 ? 14.068 -2.520 12.107 1.00 84.38 155 ALA A N 1
ATOM 1234 C CA . ALA A 1 155 ? 14.794 -3.502 11.304 1.00 84.38 155 ALA A CA 1
ATOM 1235 C C . ALA A 1 155 ? 14.198 -3.641 9.891 1.00 84.38 155 ALA A C 1
ATOM 1237 O O . ALA A 1 155 ? 14.946 -3.653 8.915 1.00 84.38 155 ALA A O 1
ATOM 1238 N N . LEU A 1 156 ? 12.865 -3.668 9.775 1.00 88.50 156 LEU A N 1
ATOM 1239 C CA . LEU A 1 156 ? 12.173 -3.696 8.484 1.00 88.50 156 LEU A CA 1
ATOM 1240 C C . LEU A 1 156 ? 12.452 -2.438 7.653 1.00 88.50 156 LEU A C 1
ATOM 1242 O O . LEU A 1 156 ? 12.745 -2.556 6.469 1.00 88.50 156 LEU A O 1
ATOM 1246 N N . GLN A 1 157 ? 12.448 -1.251 8.268 1.00 89.62 157 GLN A N 1
ATOM 1247 C CA . GLN A 1 157 ? 12.785 0.002 7.577 1.00 89.62 157 GLN A CA 1
ATOM 1248 C C . GLN A 1 157 ? 14.217 0.008 7.029 1.00 89.62 157 GLN A C 1
ATOM 1250 O O . GLN A 1 157 ? 14.448 0.442 5.902 1.00 89.62 157 GLN A O 1
ATOM 1255 N N . LEU A 1 158 ? 15.186 -0.489 7.805 1.00 89.44 158 LEU A N 1
ATOM 1256 C CA . LEU A 1 158 ? 16.572 -0.625 7.343 1.00 89.44 158 LEU A CA 1
ATOM 1257 C C . LEU A 1 158 ? 16.684 -1.607 6.171 1.00 89.44 158 LEU A C 1
ATOM 1259 O O . LEU A 1 158 ? 17.414 -1.348 5.216 1.00 89.44 158 LEU A O 1
ATOM 1263 N N . GLN A 1 159 ? 15.947 -2.717 6.227 1.00 86.00 159 GLN A N 1
ATOM 1264 C CA . GLN A 1 159 ? 15.914 -3.698 5.147 1.00 86.00 159 GLN A CA 1
ATOM 1265 C C . GLN A 1 159 ? 15.278 -3.126 3.872 1.00 86.00 159 GLN A C 1
ATOM 1267 O O . GLN A 1 159 ? 15.789 -3.361 2.780 1.00 86.00 159 GLN A O 1
ATOM 1272 N N . GLU A 1 160 ? 14.202 -2.350 3.998 1.00 89.56 160 GLU A N 1
ATOM 1273 C CA . GLU A 1 160 ? 13.553 -1.674 2.874 1.00 89.56 160 GLU A CA 1
ATOM 1274 C C . GLU A 1 160 ? 14.486 -0.638 2.229 1.00 89.56 160 GLU A C 1
ATOM 1276 O O . GLU A 1 160 ? 14.647 -0.633 1.011 1.00 89.56 160 GLU A O 1
ATOM 1281 N N . ALA A 1 161 ? 15.192 0.164 3.033 1.00 91.19 161 ALA A N 1
ATOM 1282 C CA . ALA A 1 161 ? 16.194 1.106 2.530 1.00 91.19 161 ALA A CA 1
ATOM 1283 C C . ALA A 1 161 ? 17.325 0.401 1.757 1.00 91.19 161 ALA A C 1
ATOM 1285 O O . ALA A 1 161 ? 17.721 0.861 0.686 1.00 91.19 161 ALA A O 1
ATOM 1286 N N . TYR A 1 162 ? 17.801 -0.742 2.260 1.00 90.31 162 TYR A N 1
ATOM 1287 C CA . TYR A 1 162 ? 18.812 -1.550 1.577 1.00 90.31 162 TYR A CA 1
ATOM 1288 C C . TYR A 1 162 ? 18.303 -2.126 0.245 1.00 90.31 162 TYR A C 1
ATOM 1290 O O . TYR A 1 162 ? 19.037 -2.152 -0.742 1.00 90.31 162 TYR A O 1
ATOM 1298 N N . LEU A 1 163 ? 17.036 -2.555 0.186 1.00 91.00 163 LEU A N 1
ATOM 1299 C CA . LEU A 1 163 ? 16.415 -3.019 -1.058 1.00 91.00 163 LEU A CA 1
ATOM 1300 C C . LEU A 1 163 ? 16.314 -1.899 -2.099 1.00 91.00 163 LEU A C 1
ATOM 1302 O O . LEU A 1 163 ? 16.663 -2.134 -3.254 1.00 91.00 163 LEU A O 1
ATOM 1306 N N . TYR A 1 164 ? 15.918 -0.688 -1.695 1.00 92.31 164 TYR A N 1
ATOM 1307 C CA . TYR A 1 164 ? 15.909 0.475 -2.588 1.00 92.31 164 TYR A CA 1
ATOM 1308 C C . TYR A 1 164 ? 17.307 0.794 -3.127 1.00 92.31 164 TYR A C 1
ATOM 1310 O O . TYR A 1 164 ? 17.471 1.043 -4.320 1.00 92.31 164 TYR A O 1
ATOM 1318 N N . GLU A 1 165 ? 18.335 0.753 -2.276 1.00 93.81 165 GLU A N 1
ATOM 1319 C CA . GLU A 1 165 ? 19.716 0.979 -2.709 1.00 93.81 165 GLU A CA 1
ATOM 1320 C C . GLU A 1 165 ? 20.153 -0.073 -3.743 1.00 93.81 165 GLU A C 1
ATOM 1322 O O . GLU A 1 165 ? 20.663 0.280 -4.809 1.00 93.81 165 GLU A O 1
ATOM 1327 N N . LEU A 1 166 ? 19.865 -1.357 -3.499 1.00 89.31 166 LEU A N 1
ATOM 1328 C CA . LEU A 1 166 ? 20.131 -2.428 -4.465 1.00 89.31 166 LEU A CA 1
ATOM 1329 C C . LEU A 1 166 ? 19.375 -2.242 -5.787 1.00 89.31 166 LEU A C 1
ATOM 1331 O O . LEU A 1 166 ? 19.955 -2.456 -6.854 1.00 89.31 166 LEU A O 1
ATOM 1335 N N . GLU A 1 167 ? 18.110 -1.829 -5.735 1.00 94.88 167 GLU A N 1
ATOM 1336 C CA . GLU A 1 167 ? 17.304 -1.543 -6.922 1.00 94.88 167 GLU A CA 1
ATOM 1337 C C . GLU A 1 167 ? 17.924 -0.412 -7.752 1.00 94.88 167 GLU A C 1
ATOM 1339 O O . GLU A 1 167 ? 18.079 -0.548 -8.967 1.00 94.88 167 GLU A O 1
ATOM 1344 N N . THR A 1 168 ? 18.387 0.664 -7.104 1.00 93.31 168 THR A N 1
ATOM 1345 C CA . THR A 1 168 ? 19.053 1.769 -7.812 1.00 93.31 168 THR A CA 1
ATOM 1346 C C . THR A 1 168 ? 20.359 1.335 -8.482 1.00 93.31 168 THR A C 1
ATOM 1348 O O . THR A 1 168 ? 20.635 1.728 -9.620 1.00 93.31 168 THR A O 1
ATOM 1351 N N . ILE A 1 169 ? 21.144 0.472 -7.826 1.00 93.25 169 ILE A N 1
ATOM 1352 C CA . ILE A 1 169 ? 22.378 -0.086 -8.394 1.00 93.25 169 ILE A CA 1
ATOM 1353 C C . ILE A 1 169 ? 22.051 -0.954 -9.614 1.00 93.25 169 ILE A C 1
ATOM 1355 O O . ILE A 1 169 ? 22.694 -0.811 -10.657 1.00 93.25 169 ILE A O 1
ATOM 1359 N N . LEU A 1 170 ? 21.046 -1.831 -9.517 1.00 91.31 170 LEU A N 1
ATOM 1360 C CA . LEU A 1 170 ? 20.609 -2.677 -10.633 1.00 91.31 170 LEU A CA 1
ATOM 1361 C C . LEU A 1 170 ? 20.120 -1.847 -11.823 1.00 91.31 170 LEU A C 1
ATOM 1363 O O . LEU A 1 170 ? 20.485 -2.140 -12.966 1.00 91.31 170 LEU A O 1
ATOM 1367 N N . GLN A 1 171 ? 19.357 -0.786 -11.565 1.00 93.75 171 GLN A N 1
ATOM 1368 C CA . GLN A 1 171 ? 18.883 0.126 -12.601 1.00 93.75 171 GLN A CA 1
ATOM 1369 C C . GLN A 1 171 ? 20.058 0.795 -13.329 1.00 93.75 171 GLN A C 1
ATOM 1371 O O . GLN A 1 171 ? 20.141 0.750 -14.558 1.00 93.75 171 GLN A O 1
ATOM 1376 N N . GLN A 1 172 ? 21.038 1.313 -12.581 1.00 93.31 172 GLN A N 1
ATOM 1377 C CA . GLN A 1 172 ? 22.230 1.930 -13.164 1.00 93.31 172 GLN A CA 1
ATOM 1378 C C . GLN A 1 172 ? 23.050 0.937 -14.007 1.00 93.31 172 GLN A C 1
ATOM 1380 O O . GLN A 1 172 ? 23.575 1.291 -15.066 1.00 93.31 172 GLN A O 1
ATOM 1385 N N . GLN A 1 173 ? 23.195 -0.310 -13.548 1.00 87.19 173 GLN A N 1
ATOM 1386 C CA . GLN A 1 173 ? 23.894 -1.348 -14.313 1.00 87.19 173 GLN A CA 1
ATOM 1387 C C . GLN A 1 173 ? 23.149 -1.688 -15.606 1.00 87.19 173 GLN A C 1
ATOM 1389 O O . GLN A 1 173 ? 23.772 -1.816 -16.659 1.00 87.19 173 GLN A O 1
ATOM 1394 N N . THR A 1 174 ? 21.821 -1.760 -15.551 1.00 92.38 174 THR A N 1
ATOM 1395 C CA . THR A 1 174 ? 20.974 -2.026 -16.720 1.00 92.38 174 THR A CA 1
ATOM 1396 C C . THR A 1 174 ? 21.145 -0.947 -17.792 1.00 92.38 174 THR A C 1
ATOM 1398 O O . THR A 1 174 ? 21.326 -1.266 -18.967 1.00 92.38 174 THR A O 1
ATOM 1401 N N . GLU A 1 175 ? 21.194 0.327 -17.401 1.00 93.88 175 GLU A N 1
ATOM 1402 C CA . GLU A 1 175 ? 21.430 1.449 -18.322 1.00 93.88 175 GLU A CA 1
ATOM 1403 C C . GLU A 1 175 ? 22.828 1.413 -18.961 1.00 93.88 175 GLU A C 1
ATOM 1405 O O . GLU A 1 175 ? 22.985 1.666 -20.163 1.00 93.88 175 GLU A O 1
ATOM 1410 N N . LYS A 1 176 ? 23.857 1.038 -18.188 1.00 89.50 176 LYS A N 1
ATOM 1411 C CA . LYS A 1 176 ? 25.218 0.839 -18.715 1.00 89.50 176 LYS A CA 1
ATOM 1412 C C . LYS A 1 176 ? 25.257 -0.281 -19.753 1.00 89.50 176 LYS A C 1
ATOM 1414 O O . LYS A 1 176 ? 25.835 -0.093 -20.823 1.00 89.50 176 LYS A O 1
ATOM 1419 N N . ILE A 1 177 ? 24.619 -1.417 -19.469 1.00 86.88 177 ILE A N 1
ATOM 1420 C CA . ILE A 1 177 ? 24.523 -2.547 -20.405 1.00 86.88 177 ILE A CA 1
ATOM 1421 C C . ILE A 1 177 ? 23.774 -2.117 -21.671 1.00 86.88 177 ILE A C 1
ATOM 1423 O O . ILE A 1 177 ? 24.262 -2.368 -22.770 1.00 86.88 177 ILE A O 1
ATOM 1427 N N . ALA A 1 178 ? 22.643 -1.417 -21.547 1.00 89.62 178 ALA A N 1
ATOM 1428 C CA . ALA A 1 178 ? 21.893 -0.918 -22.700 1.00 89.62 178 ALA A CA 1
ATOM 1429 C C . ALA A 1 178 ? 22.746 0.003 -23.593 1.00 89.62 178 ALA A C 1
ATOM 1431 O O . ALA A 1 178 ? 22.722 -0.108 -24.821 1.00 89.62 178 ALA A O 1
ATOM 1432 N N . THR A 1 179 ? 23.562 0.864 -22.978 1.00 88.50 179 THR A N 1
ATOM 1433 C CA . THR A 1 179 ? 24.501 1.737 -23.697 1.00 88.50 179 THR A CA 1
ATOM 1434 C C . THR A 1 179 ? 25.568 0.931 -24.440 1.00 88.50 179 THR A C 1
ATOM 1436 O O . THR A 1 179 ? 25.833 1.201 -25.611 1.00 88.50 179 THR A O 1
ATOM 1439 N N . LEU A 1 180 ? 26.157 -0.080 -23.793 1.00 83.25 180 LEU A N 1
ATOM 1440 C CA . LEU A 1 180 ? 27.151 -0.958 -24.418 1.00 83.25 180 LEU A CA 1
ATOM 1441 C C . LEU A 1 180 ? 26.562 -1.750 -25.590 1.00 83.25 180 LEU A C 1
ATOM 1443 O O . LEU A 1 180 ? 27.183 -1.816 -26.647 1.00 83.25 180 LEU A O 1
ATOM 1447 N N . ILE A 1 181 ? 25.349 -2.291 -25.442 1.00 84.75 181 ILE A N 1
ATOM 1448 C CA . ILE A 1 181 ? 24.641 -2.987 -26.526 1.00 84.75 181 ILE A CA 1
ATOM 1449 C C . ILE A 1 181 ? 24.461 -2.053 -27.729 1.00 84.75 181 ILE A C 1
ATOM 1451 O O . ILE A 1 181 ? 24.768 -2.435 -28.856 1.00 84.75 181 ILE A O 1
ATOM 1455 N N . SER A 1 182 ? 24.034 -0.808 -27.498 1.00 86.88 182 SER A N 1
ATOM 1456 C CA . SER A 1 182 ? 23.888 0.193 -28.563 1.00 86.88 182 SER A CA 1
ATOM 1457 C C . SER A 1 182 ? 25.210 0.458 -29.299 1.00 86.88 182 SER A C 1
ATOM 1459 O O . SER A 1 182 ? 25.247 0.500 -30.530 1.00 86.88 182 SER A O 1
ATOM 1461 N N . GLN A 1 183 ? 26.324 0.563 -28.566 1.00 80.88 183 GLN A N 1
ATOM 1462 C CA . GLN A 1 183 ? 27.652 0.737 -29.166 1.00 80.88 183 GLN A CA 1
ATOM 1463 C C . GLN A 1 183 ? 28.075 -0.468 -30.015 1.00 80.88 183 GLN A C 1
ATOM 1465 O O . GLN A 1 183 ? 28.589 -0.275 -31.117 1.00 80.88 183 GLN A O 1
ATOM 1470 N N . VAL A 1 184 ? 27.831 -1.695 -29.545 1.00 76.25 184 VAL A N 1
ATOM 1471 C CA . VAL A 1 184 ? 28.137 -2.922 -30.300 1.00 76.25 184 VAL A CA 1
ATOM 1472 C C . VAL A 1 184 ? 27.381 -2.953 -31.627 1.00 76.25 184 VAL A C 1
ATOM 1474 O O . VAL A 1 184 ? 28.003 -3.156 -32.666 1.00 76.25 184 VAL A O 1
ATOM 1477 N N . VAL A 1 185 ? 26.087 -2.626 -31.631 1.00 84.75 185 VAL A N 1
ATOM 1478 C C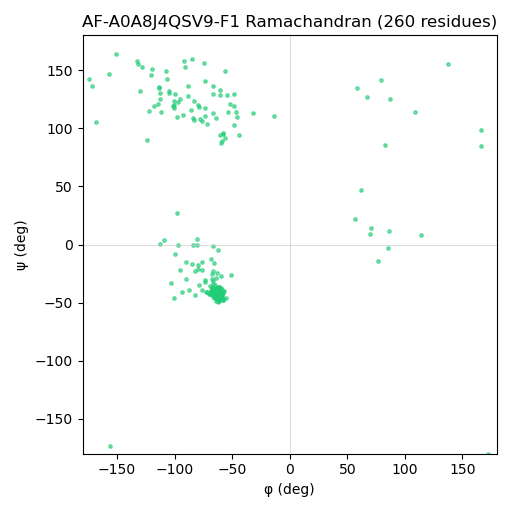A . VAL A 1 185 ? 25.279 -2.565 -32.865 1.00 84.75 185 VAL A CA 1
ATOM 1479 C C . VAL A 1 185 ? 25.833 -1.538 -33.866 1.00 84.75 185 VAL A C 1
ATOM 1481 O O . VAL A 1 185 ? 25.858 -1.776 -35.080 1.00 84.75 185 VAL A O 1
ATOM 1484 N N . ILE A 1 186 ? 26.316 -0.387 -33.381 1.00 76.00 186 ILE A N 1
ATOM 1485 C CA . ILE A 1 186 ? 26.964 0.622 -34.234 1.00 76.00 186 ILE A CA 1
ATOM 1486 C C . ILE A 1 186 ? 28.255 0.064 -34.847 1.00 76.00 186 ILE A C 1
ATOM 1488 O O . ILE A 1 186 ? 28.494 0.264 -36.042 1.00 76.00 186 ILE A O 1
ATOM 1492 N N . MET A 1 187 ? 29.072 -0.645 -34.061 1.00 73.38 187 MET A N 1
ATOM 1493 C CA . MET A 1 187 ? 30.302 -1.272 -34.556 1.00 73.38 187 MET A CA 1
ATOM 1494 C C . MET A 1 187 ? 30.013 -2.350 -35.605 1.00 73.38 187 MET A C 1
ATOM 1496 O O . MET A 1 187 ? 30.626 -2.312 -36.668 1.00 73.38 187 MET A O 1
ATOM 1500 N N . GLU A 1 188 ? 29.040 -3.233 -35.377 1.00 75.50 188 GLU A N 1
ATOM 1501 C CA . GLU A 1 188 ? 28.622 -4.264 -36.346 1.00 75.50 1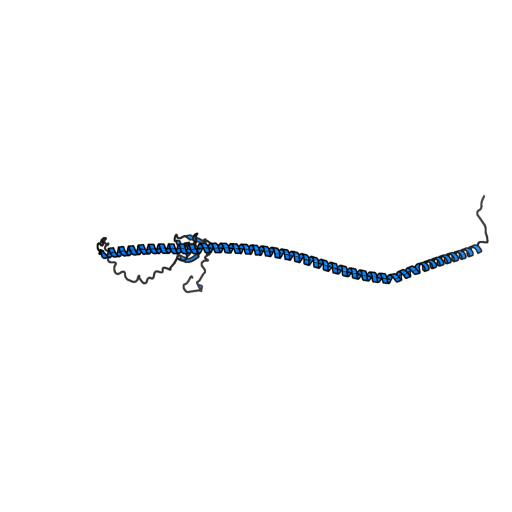88 GLU A CA 1
ATOM 1502 C C . GLU A 1 188 ? 28.142 -3.642 -37.669 1.00 75.50 188 GLU A C 1
ATOM 1504 O O . GLU A 1 188 ? 28.443 -4.122 -38.769 1.00 75.50 188 GLU A O 1
ATOM 1509 N N . THR A 1 189 ? 27.437 -2.510 -37.584 1.00 83.75 189 THR A N 1
ATOM 1510 C CA . THR A 1 189 ? 27.007 -1.748 -38.763 1.00 83.75 189 THR A CA 1
ATOM 1511 C C . THR A 1 189 ? 28.202 -1.149 -39.512 1.00 83.75 189 THR A C 1
ATOM 1513 O O . THR A 1 189 ? 28.227 -1.140 -40.747 1.00 83.75 189 THR A O 1
ATOM 1516 N N . ALA A 1 190 ? 29.195 -0.622 -38.791 1.00 70.19 190 ALA A N 1
ATOM 1517 C CA . ALA A 1 190 ? 30.412 -0.078 -39.387 1.00 70.19 190 ALA A CA 1
ATOM 1518 C C . ALA A 1 190 ? 31.261 -1.178 -40.040 1.00 70.19 190 ALA A C 1
ATOM 1520 O O . ALA A 1 190 ? 31.715 -1.000 -41.171 1.00 70.19 190 ALA A O 1
ATOM 1521 N N . GLU A 1 191 ? 31.408 -2.326 -39.380 1.00 76.69 191 GLU A N 1
ATOM 1522 C CA . GLU A 1 191 ? 32.080 -3.509 -39.915 1.00 76.69 191 GLU A CA 1
ATOM 1523 C C . GLU A 1 191 ? 31.411 -3.979 -41.210 1.00 76.69 191 GLU A C 1
ATOM 1525 O O . GLU A 1 191 ? 32.078 -4.119 -42.234 1.00 76.69 191 GLU A O 1
ATOM 1530 N N . SER A 1 192 ? 30.079 -4.088 -41.219 1.00 81.75 192 SER A N 1
ATOM 1531 C CA . SER A 1 192 ? 29.311 -4.449 -42.418 1.00 81.75 192 SER A CA 1
ATOM 1532 C C . SER A 1 192 ? 29.572 -3.493 -43.592 1.00 81.75 192 SER A C 1
ATOM 1534 O O . SER A 1 192 ? 29.723 -3.923 -44.739 1.00 81.75 192 SER A O 1
ATOM 1536 N N . LYS A 1 193 ? 29.679 -2.182 -43.325 1.00 81.31 193 LYS A N 1
ATOM 1537 C CA . LYS A 1 193 ? 30.030 -1.178 -44.346 1.00 81.31 193 LYS A CA 1
ATOM 1538 C C . LYS A 1 193 ? 31.469 -1.328 -44.837 1.00 81.31 193 LYS A C 1
ATOM 1540 O O . LYS A 1 193 ? 31.704 -1.188 -46.037 1.00 81.31 193 LYS A O 1
ATOM 1545 N N . LEU A 1 194 ? 32.419 -1.601 -43.943 1.00 76.88 194 LEU A N 1
ATOM 1546 C CA . LEU A 1 194 ? 33.814 -1.839 -44.316 1.00 76.88 194 LEU A CA 1
ATOM 1547 C C . LEU A 1 194 ? 33.935 -3.071 -45.212 1.00 76.88 194 LEU A C 1
ATOM 1549 O O . LEU A 1 194 ? 34.531 -2.968 -46.279 1.00 76.88 194 LEU A O 1
ATOM 1553 N N . VAL A 1 195 ? 33.289 -4.183 -44.851 1.00 77.88 195 VAL A N 1
ATOM 1554 C CA . VAL A 1 195 ? 33.247 -5.405 -45.671 1.00 77.88 195 VAL A CA 1
ATOM 1555 C C . VAL A 1 195 ? 32.714 -5.104 -47.076 1.00 77.88 195 VAL A C 1
ATOM 1557 O O . VAL A 1 195 ? 33.327 -5.499 -48.070 1.00 77.88 195 VAL A O 1
ATOM 1560 N N . PHE A 1 196 ? 31.620 -4.341 -47.181 1.00 82.06 196 PHE A N 1
ATOM 1561 C CA . PHE A 1 196 ? 31.065 -3.923 -48.471 1.00 82.06 196 PHE A CA 1
ATOM 1562 C C . PHE A 1 196 ? 32.053 -3.083 -49.301 1.00 82.06 196 PHE A C 1
ATOM 1564 O O . PHE A 1 196 ? 32.231 -3.328 -50.498 1.00 82.06 196 PHE A O 1
ATOM 1571 N N . LEU A 1 197 ? 32.721 -2.103 -48.681 1.00 77.38 197 LEU A N 1
ATOM 1572 C CA . LEU A 1 197 ? 33.709 -1.257 -49.358 1.00 77.38 197 LEU A CA 1
ATOM 1573 C C . LEU A 1 197 ? 34.940 -2.051 -49.802 1.00 77.38 197 LEU A C 1
ATOM 1575 O O . LEU A 1 197 ? 35.388 -1.880 -50.934 1.00 77.38 197 LEU A O 1
ATOM 1579 N N . THR A 1 198 ? 35.453 -2.950 -48.961 1.00 73.38 198 THR A N 1
ATOM 1580 C CA . THR A 1 198 ? 36.568 -3.840 -49.303 1.00 73.38 198 THR A CA 1
ATOM 1581 C C . THR A 1 198 ? 36.220 -4.712 -50.505 1.00 73.38 198 THR A C 1
ATOM 1583 O O . THR A 1 198 ? 37.016 -4.803 -51.440 1.00 73.38 198 THR A O 1
ATOM 1586 N N . GLN A 1 199 ? 35.016 -5.293 -50.538 1.00 80.75 199 GLN A N 1
ATOM 1587 C CA . GLN A 1 199 ? 34.566 -6.102 -51.671 1.00 80.75 199 GLN A CA 1
ATOM 1588 C C . GLN A 1 199 ? 34.464 -5.273 -52.961 1.00 80.75 199 GLN A C 1
ATOM 1590 O O . GLN A 1 199 ? 34.874 -5.732 -54.029 1.00 80.75 199 GLN A O 1
ATOM 1595 N N . ARG A 1 200 ? 33.969 -4.031 -52.871 1.00 84.25 200 ARG A N 1
ATOM 1596 C CA . ARG A 1 200 ? 33.894 -3.107 -54.012 1.00 84.25 200 ARG A CA 1
ATOM 1597 C C . ARG A 1 200 ? 35.278 -2.724 -54.538 1.00 84.25 200 ARG A C 1
ATOM 1599 O O . ARG A 1 200 ? 35.489 -2.766 -55.748 1.00 84.25 200 ARG A O 1
ATOM 1606 N N . LEU A 1 201 ? 36.208 -2.374 -53.649 1.00 74.62 201 LEU A N 1
ATOM 1607 C CA . LEU A 1 201 ? 37.584 -2.026 -54.014 1.00 74.62 201 LEU A CA 1
ATOM 1608 C C . LEU A 1 201 ? 38.312 -3.210 -54.652 1.00 74.62 201 LEU A C 1
ATOM 1610 O O . LEU A 1 201 ? 39.002 -3.028 -55.651 1.00 74.62 201 LEU A O 1
ATOM 1614 N N . LYS A 1 202 ? 38.109 -4.427 -54.134 1.00 78.44 202 LYS A N 1
ATOM 1615 C CA . LYS A 1 202 ? 38.661 -5.647 -54.734 1.00 78.44 202 LYS A CA 1
ATOM 1616 C C . LYS A 1 202 ? 38.155 -5.847 -56.166 1.00 78.44 202 LYS A C 1
ATOM 1618 O O . LYS A 1 202 ? 38.963 -6.051 -57.065 1.00 78.44 202 LYS A O 1
ATOM 1623 N N . GLY A 1 203 ? 36.849 -5.688 -56.395 1.00 79.19 203 GLY A N 1
ATOM 1624 C CA . GLY A 1 203 ? 36.280 -5.735 -57.745 1.00 79.19 203 GLY A CA 1
ATOM 1625 C C . GLY A 1 203 ? 36.824 -4.640 -58.674 1.00 79.19 203 GLY A C 1
ATOM 1626 O O . GLY A 1 203 ? 37.056 -4.894 -59.852 1.00 79.19 203 GLY A O 1
ATOM 1627 N N . GLN A 1 204 ? 37.081 -3.430 -58.165 1.00 69.56 204 GLN A N 1
ATOM 1628 C CA . GLN A 1 204 ? 37.698 -2.355 -58.956 1.00 69.56 204 GLN A CA 1
ATOM 1629 C C . GLN A 1 204 ? 39.158 -2.653 -59.319 1.00 69.56 204 GLN A C 1
ATOM 1631 O O . GLN A 1 204 ? 39.532 -2.450 -60.470 1.00 69.56 204 GLN A O 1
ATOM 1636 N N . ALA A 1 205 ? 39.956 -3.180 -58.387 1.00 66.81 205 ALA A N 1
ATOM 1637 C CA . ALA A 1 205 ? 41.337 -3.586 -58.652 1.00 66.81 205 ALA A CA 1
ATOM 1638 C C . ALA A 1 205 ? 41.411 -4.736 -59.676 1.00 66.81 205 ALA A C 1
ATOM 1640 O O . ALA A 1 205 ? 42.278 -4.750 -60.549 1.00 66.81 205 ALA A O 1
ATOM 1641 N N . GLU A 1 206 ? 40.468 -5.680 -59.628 1.00 69.19 206 GLU A N 1
ATOM 1642 C CA . GLU A 1 206 ? 40.334 -6.734 -60.643 1.00 69.19 206 GLU A CA 1
ATOM 1643 C C . GLU A 1 206 ? 40.002 -6.145 -62.030 1.00 69.19 206 GLU A C 1
ATOM 1645 O O . GLU A 1 206 ? 40.604 -6.528 -63.030 1.00 69.19 206 GLU A O 1
ATOM 1650 N N . VAL A 1 207 ? 39.122 -5.141 -62.118 1.00 61.53 207 VAL A N 1
ATOM 1651 C CA . VAL A 1 207 ? 38.833 -4.441 -63.387 1.00 61.53 207 VAL A CA 1
ATOM 1652 C C . VAL A 1 207 ? 40.039 -3.639 -63.891 1.00 61.53 207 VAL A C 1
ATOM 1654 O O . VAL A 1 207 ? 40.330 -3.656 -65.087 1.00 61.53 207 VAL A O 1
ATOM 1657 N N . GLU A 1 208 ? 40.762 -2.961 -63.003 1.00 62.12 208 GLU A N 1
ATOM 1658 C CA . GLU A 1 208 ? 41.948 -2.170 -63.347 1.00 62.12 208 GLU A CA 1
ATOM 1659 C C . GLU A 1 208 ? 43.083 -3.062 -63.872 1.00 62.12 208 GLU A C 1
ATOM 1661 O O . GLU A 1 208 ? 43.658 -2.776 -64.924 1.00 62.12 208 GLU A O 1
ATOM 1666 N N . THR A 1 209 ? 43.312 -4.216 -63.236 1.00 70.19 209 THR A N 1
ATOM 1667 C CA . THR A 1 209 ? 44.278 -5.223 -63.713 1.00 70.19 209 THR A CA 1
ATOM 1668 C C . THR A 1 209 ? 43.869 -5.868 -65.041 1.00 70.19 209 THR A C 1
ATOM 1670 O O . THR A 1 209 ? 44.742 -6.181 -65.849 1.00 70.19 209 THR A O 1
ATOM 1673 N N . MET A 1 210 ? 42.571 -6.015 -65.338 1.00 62.19 210 MET A N 1
ATOM 1674 C CA . MET A 1 210 ? 42.115 -6.456 -66.667 1.00 62.19 210 MET A CA 1
ATOM 1675 C C . MET A 1 210 ? 42.244 -5.377 -67.753 1.00 62.19 210 MET A C 1
ATOM 1677 O O . MET A 1 210 ? 42.425 -5.706 -68.929 1.00 62.19 210 MET A O 1
ATOM 1681 N N . LEU A 1 211 ? 42.132 -4.095 -67.394 1.00 59.50 211 LEU A N 1
ATOM 1682 C CA . LEU A 1 211 ? 42.259 -2.972 -68.330 1.00 59.50 211 LEU A CA 1
ATOM 1683 C C . LEU A 1 211 ? 43.720 -2.591 -68.605 1.00 59.50 211 LEU A C 1
ATOM 1685 O O . LEU A 1 211 ? 44.009 -2.049 -69.673 1.00 59.50 211 LEU A O 1
ATOM 1689 N N . GLN A 1 212 ? 44.646 -2.918 -67.704 1.00 74.56 212 GLN A N 1
ATOM 1690 C CA . GLN A 1 212 ? 46.069 -2.597 -67.827 1.00 74.56 212 GLN A CA 1
ATOM 1691 C C . GLN A 1 212 ? 46.748 -3.174 -69.096 1.00 74.56 212 GLN A C 1
ATOM 1693 O O . GLN A 1 212 ? 47.422 -2.428 -69.808 1.00 74.56 212 GLN A O 1
ATOM 1698 N N . PRO A 1 213 ? 46.493 -4.430 -69.514 1.00 72.44 213 PRO A N 1
ATOM 1699 C CA . PRO A 1 213 ? 46.979 -4.937 -70.799 1.00 72.44 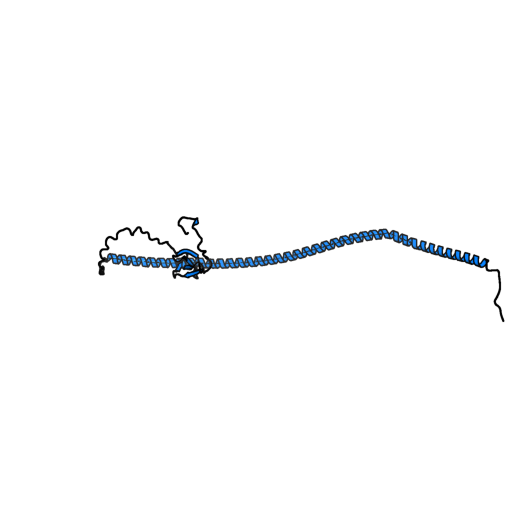213 PRO A CA 1
ATOM 1700 C C . PRO A 1 213 ? 46.389 -4.199 -72.012 1.00 72.44 213 PRO A C 1
ATOM 1702 O O . PRO A 1 213 ? 47.015 -4.137 -73.072 1.00 72.44 213 PRO A O 1
ATOM 1705 N N . GLN A 1 214 ? 45.167 -3.661 -71.901 1.00 63.34 214 GLN A N 1
ATOM 1706 C CA . GLN A 1 214 ? 44.542 -2.888 -72.980 1.00 63.34 214 GLN A CA 1
ATOM 1707 C C . GLN A 1 214 ? 45.126 -1.477 -73.084 1.00 63.34 214 GLN A C 1
ATOM 1709 O O . GLN A 1 214 ? 45.362 -0.997 -74.196 1.00 63.34 214 GLN A O 1
ATOM 1714 N N . THR A 1 215 ? 45.412 -0.824 -71.957 1.00 64.31 215 THR A N 1
ATOM 1715 C CA . THR A 1 215 ? 46.086 0.479 -71.947 1.00 64.31 215 THR A CA 1
ATOM 1716 C C . THR A 1 215 ? 47.531 0.362 -72.421 1.00 64.31 215 THR A C 1
ATOM 1718 O O . THR A 1 215 ? 47.953 1.176 -73.239 1.00 64.31 215 THR A O 1
ATOM 1721 N N . GLU A 1 216 ? 48.269 -0.683 -72.048 1.00 71.88 216 GLU A N 1
ATOM 1722 C CA . GLU A 1 216 ? 49.610 -0.958 -72.590 1.00 71.88 216 GLU A CA 1
ATOM 1723 C C . GLU A 1 216 ? 49.590 -1.178 -74.114 1.00 71.88 216 GLU A C 1
ATOM 1725 O O . GLU A 1 216 ? 50.398 -0.588 -74.838 1.00 71.88 216 GLU A O 1
ATOM 1730 N N . LYS A 1 217 ? 48.605 -1.926 -74.637 1.00 72.75 217 LYS A N 1
ATOM 1731 C CA . LYS A 1 217 ? 48.386 -2.073 -76.090 1.00 72.75 217 LYS A CA 1
ATOM 1732 C C . LYS A 1 217 ? 48.078 -0.740 -76.778 1.00 72.75 217 LYS A C 1
ATOM 1734 O O . LYS A 1 217 ? 48.670 -0.451 -77.816 1.00 72.75 217 LYS A O 1
ATOM 1739 N N . MET A 1 218 ? 47.208 0.099 -76.208 1.00 58.41 218 MET A N 1
ATOM 1740 C CA . MET A 1 218 ? 46.955 1.448 -76.744 1.00 58.41 218 MET A CA 1
ATOM 1741 C C . MET A 1 218 ? 48.217 2.315 -76.737 1.00 58.41 218 MET A C 1
ATOM 1743 O O . MET A 1 218 ? 48.470 3.054 -77.689 1.00 58.41 218 MET A O 1
ATOM 1747 N N . THR A 1 219 ? 49.036 2.203 -75.692 1.00 70.06 219 THR A N 1
ATOM 1748 C CA . THR A 1 219 ? 50.274 2.979 -75.557 1.00 70.06 219 THR A CA 1
ATOM 1749 C C . THR A 1 219 ? 51.319 2.528 -76.585 1.00 70.06 219 THR A C 1
ATOM 1751 O O . THR A 1 219 ? 52.008 3.364 -77.164 1.00 70.06 219 THR A O 1
ATOM 1754 N N . SER A 1 220 ? 51.369 1.228 -76.901 1.00 75.19 220 SER A N 1
ATOM 1755 C CA . SER A 1 220 ? 52.200 0.649 -77.969 1.00 75.19 220 SER A CA 1
ATOM 1756 C C . SER A 1 220 ? 51.762 1.054 -79.387 1.00 75.19 220 SER A C 1
ATOM 1758 O O . SER A 1 220 ? 52.602 1.176 -80.281 1.00 75.19 220 SER A O 1
ATOM 1760 N N . LEU A 1 221 ? 50.467 1.314 -79.606 1.00 66.38 221 LEU A N 1
ATOM 1761 C CA . LEU A 1 221 ? 49.925 1.740 -80.906 1.00 66.38 221 LEU A CA 1
ATOM 1762 C C . LEU A 1 221 ? 50.136 3.237 -81.197 1.00 66.38 221 LEU A C 1
ATOM 1764 O O . LEU A 1 221 ? 50.153 3.648 -82.358 1.00 66.38 221 LEU A O 1
ATOM 1768 N N . LYS A 1 222 ? 50.354 4.060 -80.167 1.00 71.62 222 LYS A N 1
ATOM 1769 C CA . LYS A 1 222 ? 50.503 5.520 -80.287 1.00 71.62 222 LYS A CA 1
ATOM 1770 C C . LYS A 1 222 ? 51.673 5.966 -81.194 1.00 71.62 222 LYS A C 1
ATOM 1772 O O . LYS A 1 222 ? 51.442 6.800 -82.068 1.00 71.62 222 LYS A O 1
ATOM 1777 N N . PRO A 1 223 ? 52.884 5.376 -81.111 1.00 75.38 223 PRO A N 1
ATOM 1778 C CA . PRO A 1 223 ? 53.987 5.706 -82.018 1.00 75.38 223 PRO A CA 1
ATOM 1779 C C . PRO A 1 223 ? 53.734 5.265 -83.466 1.00 75.38 223 PRO A C 1
ATOM 1781 O O . PRO A 1 223 ? 54.311 5.832 -84.393 1.00 75.38 223 PRO A O 1
ATOM 1784 N N . GLN A 1 224 ? 52.903 4.239 -83.691 1.00 71.75 224 GLN A N 1
ATOM 1785 C CA . GLN A 1 224 ? 52.539 3.814 -85.047 1.00 71.75 224 GLN A CA 1
ATOM 1786 C C . GLN A 1 224 ? 51.583 4.815 -85.702 1.00 71.75 224 GLN A C 1
ATOM 1788 O O . GLN A 1 224 ? 51.765 5.155 -86.871 1.00 71.75 224 GLN A O 1
ATOM 1793 N N . LEU A 1 225 ? 50.621 5.335 -84.933 1.00 60.97 225 LEU A N 1
ATOM 1794 C CA . LEU A 1 225 ? 49.713 6.393 -85.372 1.00 60.97 225 LEU A CA 1
ATOM 1795 C C . LEU A 1 225 ? 50.483 7.674 -85.740 1.00 60.97 225 LEU A C 1
ATOM 1797 O O . LEU A 1 225 ? 50.286 8.227 -86.817 1.00 60.97 225 LEU A O 1
ATOM 1801 N N . GLU A 1 226 ? 51.453 8.074 -84.918 1.00 71.62 226 GLU A N 1
ATOM 1802 C CA . GLU A 1 226 ? 52.290 9.257 -85.163 1.00 71.62 226 GLU A CA 1
ATOM 1803 C C . GLU A 1 226 ? 53.210 9.098 -86.394 1.00 71.62 226 GLU A C 1
ATOM 1805 O O . GLU A 1 226 ? 53.387 10.025 -87.194 1.00 71.62 226 GLU A O 1
ATOM 1810 N N . LYS A 1 227 ? 53.749 7.890 -86.623 1.00 71.94 227 LYS A N 1
ATOM 1811 C CA . LYS A 1 227 ? 54.485 7.556 -87.857 1.00 71.94 227 LYS A CA 1
ATOM 1812 C C . LYS A 1 227 ? 53.592 7.619 -89.095 1.00 71.94 227 LYS A C 1
ATOM 1814 O O . LYS A 1 227 ? 54.048 8.070 -90.151 1.00 71.94 227 LYS A O 1
ATOM 1819 N N . MET A 1 228 ? 52.339 7.182 -88.982 1.00 63.38 228 MET A N 1
ATOM 1820 C CA . MET A 1 228 ? 51.362 7.255 -90.066 1.00 63.38 228 MET A CA 1
ATOM 1821 C C . MET A 1 228 ? 51.006 8.709 -90.387 1.00 63.38 228 MET A C 1
ATOM 1823 O O . MET A 1 228 ? 51.013 9.078 -91.559 1.00 63.38 228 MET A O 1
ATOM 1827 N N . ASP A 1 229 ? 50.807 9.558 -89.379 1.00 64.56 229 ASP A N 1
ATOM 1828 C CA . ASP A 1 229 ? 50.566 10.994 -89.572 1.00 64.56 229 ASP A CA 1
ATOM 1829 C C . ASP A 1 229 ? 51.772 11.708 -90.186 1.00 64.56 229 ASP A C 1
ATOM 1831 O O . ASP A 1 229 ? 51.628 12.511 -91.111 1.00 64.56 229 ASP A O 1
ATOM 1835 N N . THR A 1 230 ? 52.983 11.347 -89.761 1.00 70.44 230 THR A N 1
ATOM 1836 C CA . THR A 1 230 ? 54.220 11.853 -90.371 1.00 70.44 230 THR A CA 1
ATOM 1837 C C . THR A 1 230 ? 54.315 11.444 -91.842 1.00 70.44 230 THR A C 1
ATOM 1839 O O . THR A 1 230 ? 54.669 12.253 -92.701 1.00 70.44 230 THR A O 1
ATOM 1842 N N . THR A 1 231 ? 53.970 10.194 -92.158 1.00 68.69 231 THR A N 1
ATOM 1843 C CA . THR A 1 231 ? 53.945 9.680 -93.536 1.00 68.69 231 THR A CA 1
ATOM 1844 C C . THR A 1 231 ? 52.890 10.393 -94.374 1.00 68.69 231 THR A C 1
ATOM 1846 O O . THR A 1 231 ? 53.174 10.817 -95.492 1.00 68.69 231 THR A O 1
ATOM 1849 N N . LYS A 1 232 ? 51.696 10.598 -93.816 1.00 69.19 232 LYS A N 1
ATOM 1850 C CA . LYS A 1 232 ? 50.606 11.338 -94.449 1.00 69.19 232 LYS A CA 1
ATOM 1851 C C . LYS A 1 232 ? 51.013 12.780 -94.745 1.00 69.19 232 LYS A C 1
ATOM 1853 O O . LYS A 1 232 ? 50.804 13.247 -95.858 1.00 69.19 232 LYS A O 1
ATOM 1858 N N . SER A 1 233 ? 51.651 13.459 -93.793 1.00 69.62 233 SER A N 1
ATOM 1859 C CA . SER A 1 233 ? 52.130 14.835 -93.959 1.00 69.62 233 SER A CA 1
ATOM 1860 C C . SER A 1 233 ? 53.209 14.941 -95.046 1.00 69.62 233 SER A C 1
ATOM 1862 O O . SER A 1 233 ? 53.147 15.816 -95.910 1.00 69.62 233 SER A O 1
ATOM 1864 N N . LYS A 1 234 ? 54.140 13.976 -95.097 1.00 73.69 234 LYS A N 1
ATOM 1865 C CA . LYS A 1 234 ? 55.121 13.865 -96.190 1.00 73.69 234 LYS A CA 1
ATOM 1866 C C . LYS A 1 234 ? 54.453 13.650 -97.547 1.00 73.69 234 LYS A C 1
ATOM 1868 O O . LYS A 1 234 ? 54.850 14.290 -98.513 1.00 73.69 234 LYS A O 1
ATOM 1873 N N . LEU A 1 235 ? 53.436 12.790 -97.624 1.00 64.94 235 LEU A N 1
ATOM 1874 C CA . LEU A 1 235 ? 52.696 12.530 -98.860 1.00 64.94 235 LEU A CA 1
ATOM 1875 C C . LEU A 1 235 ? 51.951 13.782 -99.348 1.00 64.94 235 LEU A C 1
ATOM 1877 O O . LEU A 1 235 ? 51.989 14.095 -100.532 1.00 64.94 235 LEU A O 1
ATOM 1881 N N . VAL A 1 236 ? 51.315 14.521 -98.433 1.00 69.38 236 VAL A N 1
ATOM 1882 C CA . VAL A 1 236 ? 50.642 15.795 -98.735 1.00 69.38 236 VAL A CA 1
ATOM 1883 C C . VAL A 1 236 ? 51.639 16.824 -99.266 1.00 69.38 236 VAL A C 1
ATOM 1885 O O . VAL A 1 236 ? 51.377 17.436 -100.300 1.00 69.38 236 VAL A O 1
ATOM 1888 N N . SER A 1 237 ? 52.798 16.954 -98.617 1.00 70.38 237 SER A N 1
ATOM 1889 C CA . SER A 1 237 ? 53.883 17.824 -99.082 1.00 70.38 237 SER A CA 1
ATOM 1890 C C . SER A 1 237 ? 54.367 17.428 -100.480 1.00 70.38 237 SER A C 1
ATOM 1892 O O . SER A 1 237 ? 54.492 18.279 -101.356 1.00 70.38 237 SER A O 1
ATOM 1894 N N . LEU A 1 238 ? 54.532 16.126 -100.741 1.00 68.69 238 LEU A N 1
ATOM 1895 C CA . LEU A 1 238 ? 54.929 15.611 -102.052 1.00 68.69 238 LEU A CA 1
ATOM 1896 C C . LEU A 1 238 ? 53.883 15.928 -103.134 1.00 68.69 238 LEU A C 1
ATOM 1898 O O . LEU A 1 238 ? 54.229 16.376 -104.223 1.00 68.69 238 LEU A O 1
ATOM 1902 N N . ILE A 1 239 ? 52.594 15.748 -102.830 1.00 68.56 239 ILE A N 1
ATOM 1903 C CA . ILE A 1 239 ? 51.483 16.098 -103.729 1.00 68.56 239 ILE A CA 1
ATOM 1904 C C . ILE A 1 239 ? 51.479 17.607 -104.022 1.00 68.56 239 ILE A C 1
ATOM 1906 O O . ILE A 1 239 ? 51.273 18.009 -105.168 1.00 68.56 239 ILE A O 1
ATOM 1910 N N . GLN A 1 240 ? 51.731 18.450 -103.016 1.00 68.81 240 GLN A N 1
ATOM 1911 C CA . GLN A 1 240 ? 51.865 19.899 -103.197 1.00 68.81 240 GLN A CA 1
ATOM 1912 C C . GLN A 1 240 ? 53.093 20.273 -104.028 1.00 68.81 240 GLN A C 1
ATOM 1914 O O . GLN A 1 240 ? 52.986 21.140 -104.892 1.00 68.81 240 GLN A O 1
ATOM 1919 N N . GLN A 1 241 ? 54.221 19.592 -103.834 1.00 70.75 241 GLN A N 1
ATOM 1920 C CA . GLN A 1 241 ? 55.434 19.795 -104.619 1.00 70.75 241 GLN A CA 1
ATOM 1921 C C . GLN A 1 241 ? 55.214 19.430 -106.094 1.00 70.75 241 GLN A C 1
ATOM 1923 O O . GLN A 1 241 ? 55.542 20.228 -106.967 1.00 70.75 241 GLN A O 1
ATOM 1928 N N . PHE A 1 242 ? 54.585 18.288 -106.386 1.00 65.06 242 PHE A N 1
ATOM 1929 C CA . PHE A 1 242 ? 54.236 17.908 -107.760 1.00 65.06 242 PHE A CA 1
ATOM 1930 C C . PHE A 1 242 ? 53.212 18.858 -108.392 1.00 65.06 242 PHE A C 1
ATOM 1932 O O . PHE A 1 242 ? 53.305 19.163 -109.580 1.00 65.06 242 PHE A O 1
ATOM 1939 N N . ARG A 1 243 ? 52.265 19.387 -107.608 1.00 60.34 243 ARG A N 1
ATOM 1940 C CA . ARG A 1 243 ? 51.332 20.423 -108.075 1.00 60.34 243 ARG A CA 1
ATOM 1941 C C . ARG A 1 243 ? 52.047 21.754 -108.364 1.00 60.34 243 ARG A C 1
ATOM 1943 O O . ARG A 1 243 ? 51.679 22.424 -109.321 1.00 60.34 243 ARG A O 1
ATOM 1950 N N . GLY A 1 244 ? 53.063 22.119 -107.580 1.00 59.88 244 GLY A N 1
ATOM 1951 C CA . GLY A 1 244 ? 53.907 23.299 -107.812 1.00 59.88 244 GLY A CA 1
ATOM 1952 C C . GLY A 1 244 ? 54.807 23.157 -109.042 1.00 59.88 244 GLY A C 1
ATOM 1953 O O . GLY A 1 244 ? 54.874 24.067 -109.862 1.00 59.88 244 GLY A O 1
ATOM 1954 N N . GLN A 1 245 ? 55.404 21.981 -109.242 1.00 55.06 245 GLN A N 1
ATOM 1955 C CA . GLN A 1 245 ? 56.210 21.670 -110.429 1.00 55.06 245 GLN A CA 1
ATOM 1956 C C . GLN A 1 245 ? 55.370 21.614 -111.711 1.00 55.06 245 GLN A C 1
ATOM 1958 O O . GLN A 1 245 ? 55.829 22.045 -112.764 1.00 55.06 245 GLN A O 1
ATOM 1963 N N . ALA A 1 246 ? 54.114 21.167 -111.633 1.00 48.84 246 ALA A N 1
ATOM 1964 C CA . ALA A 1 246 ? 53.174 21.294 -112.745 1.00 48.84 246 ALA A CA 1
ATOM 1965 C C . ALA A 1 246 ? 52.805 22.762 -113.048 1.00 48.84 246 ALA A C 1
ATOM 1967 O O . ALA A 1 246 ? 52.412 23.059 -114.169 1.00 48.84 246 ALA A O 1
ATOM 1968 N N . GLY A 1 247 ? 52.948 23.681 -112.085 1.00 51.41 247 GLY A N 1
ATOM 1969 C CA . GLY A 1 247 ? 52.756 25.121 -112.285 1.00 51.41 247 GLY A CA 1
ATOM 1970 C C . GLY A 1 247 ? 53.950 25.822 -112.946 1.00 51.41 247 GLY A C 1
ATOM 1971 O O . GLY A 1 247 ? 53.747 26.718 -113.761 1.00 51.41 247 GLY A O 1
ATOM 1972 N N . GLU A 1 248 ? 55.181 25.388 -112.662 1.00 45.00 248 GLU A N 1
ATOM 1973 C CA . GLU A 1 248 ? 56.406 25.991 -113.225 1.00 45.00 248 GLU A CA 1
ATOM 1974 C C . GLU A 1 248 ? 56.722 25.547 -114.664 1.00 45.00 248 GLU A C 1
ATOM 1976 O O . GLU A 1 248 ? 57.439 26.246 -115.377 1.00 45.00 248 GLU A O 1
ATOM 1981 N N . VAL A 1 24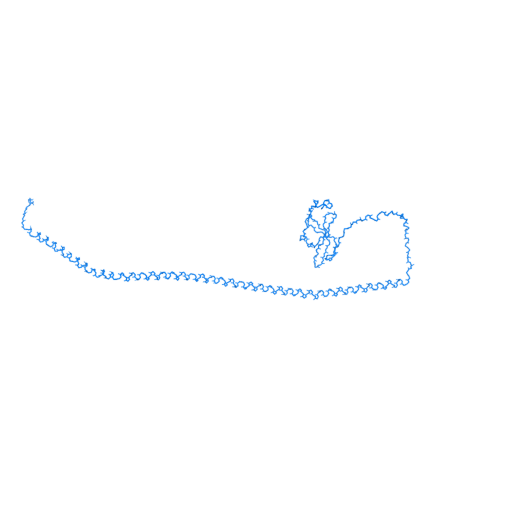9 ? 56.145 24.442 -115.153 1.00 46.44 249 VAL A N 1
ATOM 1982 C CA . VAL A 1 249 ? 56.282 24.036 -116.570 1.00 46.44 249 VAL A CA 1
ATOM 1983 C C . VAL A 1 249 ? 55.390 24.876 -117.506 1.00 46.44 249 VAL A C 1
ATOM 1985 O O . VAL A 1 249 ? 55.634 24.914 -118.710 1.00 46.44 249 VAL A O 1
ATOM 1988 N N . PHE A 1 250 ? 54.407 25.618 -116.979 1.00 45.56 250 PHE A N 1
ATOM 1989 C CA . PHE A 1 250 ? 53.496 26.454 -117.779 1.00 45.56 250 PHE A CA 1
ATOM 1990 C C . PHE A 1 250 ? 53.705 27.972 -117.633 1.00 45.56 250 PHE A C 1
ATOM 1992 O O . PHE A 1 250 ? 52.967 28.738 -118.249 1.00 45.56 250 PHE A O 1
ATOM 1999 N N . SER A 1 251 ? 54.711 28.448 -116.889 1.00 44.94 251 SER A N 1
ATOM 2000 C CA . SER A 1 251 ? 54.934 29.893 -116.676 1.00 44.94 251 SER A CA 1
ATOM 2001 C C . SER A 1 251 ? 55.987 30.532 -117.599 1.00 44.94 251 SER A C 1
ATOM 2003 O O . SER A 1 251 ? 56.605 31.533 -117.239 1.00 44.94 251 SER A O 1
ATOM 2005 N N . GLY A 1 252 ? 56.190 29.981 -118.798 1.00 41.91 252 GLY A N 1
ATOM 2006 C CA . GLY A 1 252 ? 57.002 30.582 -119.857 1.00 41.91 252 GLY A CA 1
ATOM 2007 C C . GLY A 1 252 ? 56.202 30.739 -121.148 1.00 41.91 252 GLY A C 1
ATOM 2008 O O . GLY A 1 252 ? 56.188 29.805 -121.934 1.00 41.91 252 GLY A O 1
ATOM 2009 N N . VAL A 1 253 ? 55.534 31.893 -121.315 1.00 40.06 253 VAL A N 1
ATOM 2010 C CA . VAL A 1 253 ? 55.044 32.583 -122.545 1.00 40.06 253 VAL A CA 1
ATOM 2011 C C . VAL A 1 253 ? 54.063 33.675 -122.051 1.00 40.06 253 VAL A C 1
ATOM 2013 O O . VAL A 1 253 ? 53.031 33.339 -121.486 1.00 40.06 253 VAL A O 1
ATOM 2016 N N . ARG A 1 254 ? 54.521 34.941 -121.936 1.00 36.00 254 ARG A N 1
ATOM 2017 C CA . ARG A 1 254 ? 54.112 36.137 -122.737 1.00 36.00 254 ARG A CA 1
ATOM 2018 C C . ARG A 1 254 ? 52.608 36.478 -122.663 1.00 36.00 254 ARG A C 1
ATOM 2020 O O . ARG A 1 254 ? 51.787 35.589 -122.792 1.00 36.00 254 ARG A O 1
ATOM 2027 N N . ASP A 1 255 ? 52.141 37.714 -122.476 1.00 38.25 255 ASP A N 1
ATOM 2028 C CA . ASP A 1 255 ? 52.518 39.004 -123.083 1.00 38.25 255 ASP A CA 1
ATOM 2029 C C . ASP A 1 255 ? 51.782 40.150 -122.328 1.00 38.25 255 ASP A C 1
ATOM 2031 O O . ASP A 1 255 ? 50.681 39.940 -121.829 1.00 38.25 255 ASP A O 1
ATOM 2035 N N . GLN A 1 256 ? 52.442 41.271 -122.001 1.00 42.00 256 GLN A N 1
ATOM 2036 C CA . GLN A 1 256 ? 52.354 42.609 -122.637 1.00 42.00 256 GLN A CA 1
ATOM 2037 C C . GLN A 1 256 ? 51.034 43.418 -122.509 1.00 42.00 256 GLN A C 1
ATOM 2039 O O . GLN A 1 256 ? 49.992 43.012 -123.010 1.00 42.00 256 GLN A O 1
ATOM 2044 N N . SER A 1 257 ? 51.210 44.670 -122.029 1.00 38.38 257 SER A N 1
ATOM 2045 C CA . SER A 1 257 ? 50.420 45.904 -122.304 1.00 38.38 257 SER A CA 1
ATOM 2046 C C . SER A 1 257 ? 49.084 46.066 -121.541 1.00 38.38 257 SER A C 1
ATOM 2048 O O . SER A 1 257 ? 48.356 45.103 -121.382 1.00 38.38 257 SER A O 1
ATOM 2050 N N . SER A 1 258 ? 48.619 47.231 -121.059 1.00 38.91 258 SER A N 1
ATOM 2051 C CA . SER A 1 258 ? 48.959 48.645 -121.297 1.00 38.91 258 SER A CA 1
ATOM 2052 C C . SER A 1 258 ? 48.165 49.567 -120.341 1.00 38.91 258 SER A C 1
ATOM 2054 O O . SER A 1 258 ? 46.971 49.332 -120.180 1.00 38.91 258 SER A O 1
ATOM 2056 N N . THR A 1 259 ? 48.786 50.652 -119.849 1.00 41.03 259 THR A N 1
ATOM 2057 C CA . THR A 1 259 ? 48.215 52.013 -119.597 1.00 41.03 259 THR A CA 1
ATOM 2058 C C . THR A 1 259 ? 49.422 52.935 -119.320 1.00 41.03 259 THR A C 1
ATOM 2060 O O . THR A 1 259 ? 50.123 52.691 -118.347 1.00 41.03 259 THR A O 1
ATOM 2063 N N . GLN A 1 260 ? 49.940 53.850 -120.152 1.00 51.19 260 GLN A N 1
ATOM 2064 C CA . GLN A 1 260 ? 49.487 54.903 -121.084 1.00 51.19 260 GLN A CA 1
ATOM 2065 C C . GLN A 1 260 ? 49.233 56.288 -120.439 1.00 51.19 260 GLN A C 1
ATOM 2067 O O . GLN A 1 260 ? 48.371 56.425 -119.579 1.00 51.19 260 GLN A O 1
ATOM 2072 N N . VAL A 1 261 ? 49.919 57.291 -121.023 1.00 43.66 261 VAL A N 1
ATOM 2073 C CA . VAL A 1 261 ? 49.645 58.747 -121.132 1.00 43.66 261 VAL A CA 1
ATOM 2074 C C . VAL A 1 261 ? 50.523 59.716 -120.303 1.00 43.66 261 VAL A C 1
ATOM 2076 O O . VAL A 1 261 ? 50.394 59.795 -119.088 1.00 43.66 261 VAL A O 1
ATOM 2079 N N . GLN A 1 262 ? 51.291 60.498 -121.092 1.00 47.72 262 GLN A N 1
ATOM 2080 C CA . GLN A 1 262 ? 51.999 61.788 -120.914 1.00 47.72 262 GLN A CA 1
ATOM 2081 C C . GLN A 1 262 ? 53.218 61.896 -119.994 1.00 47.72 262 GLN A C 1
ATOM 2083 O O . GLN A 1 262 ? 53.071 61.878 -118.758 1.00 47.72 262 GLN A O 1
#